Protein AF-A0A0D6LR22-F1 (afdb_monomer)

pLDDT: mean 84.68, std 14.33, range [35.38, 97.81]

Nearest PDB structures (foldseek):
  6qao-assembly2_H  TM=9.220E-01  e=1.759E-07  Homo sapiens
  9izx-assembly1_A  TM=9.345E-01  e=1.771E-06  Homo sapiens
  3r64-assembly1_B  TM=9.105E-01  e=1.666E-06  Corynebacterium glutamicum ATCC 13032
  3r64-assembly1_C  TM=9.103E-01  e=3.251E-06  Corynebacterium glutamicum ATCC 13032
  6u2x-assembly2_H  TM=8.908E-01  e=6.343E-06  Homo sapiens

InterPro domains:
  IPR015590 Aldehyde dehydrogenase domain [PF00171] (216-344)
  IPR016161 Aldehyde/histidinol dehydrogenase [SSF53720] (201-344)
  IPR016162 Aldehyde dehydrogenase, N-terminal [G3DSA:3.40.605.10] (203-345)
  IPR024453 Permuted papain-like amidase enzyme, YaeF/YiiX, C92 family [PF05708] (10-140)
  IPR038765 Papain-like cysteine peptidase superfamily [SSF54001] (9-185)

Foldseek 3Di:
DPPPDCVVPDQLWKKWFFAPDDDDPVQLQQCQQDVGRTFFMWTQAPPRWTWFADQAAIAIGHPVVVCVVVVGQKMFTKDFQFDPVLSNQLRVQSVVRHPAHAQPQQDPVQAHLVRGRHYHGFSSSCVSNPPGFDFDKDFDAQAHPVRHRDPVQCVVQVVSVHDRRGRHTGGGPVRRCPGPRIGTPDMDRPLDDDDDLVVVEAFPDDALHDTDGDDDADKDFQAQPVPRDTSYIDGDDDPVSVVVRQVRQQVCFVVVQPDDLLVVLVVLLVVLVVLVVCLSVQLVVCCRRVVDDSVVSSVVSVVSSVVSNVSSPCSVVQDWDWDDDPPVDTDIDHDGDPGDDDDDD

Secondary structure (DSSP, 8-state):
------TTPPTT-EEEEE-SS--SHHHHHHHTTSSSSEEEEEEEEGGGEEEEEETTEEEEE-HHHHHHHH--SEEEEEEE-S-HHHHHHHHHHHHHTTTPPB-TT--TTSB-TTS-B-B-HHHHHHHHTTTT--PPPEE---B-TTSPBPHHHHHHHHTTT----TT-EE--HHHHTT-TTEEEEEEEE---SS--GGGGSS--EEETTEEE---SSPEEEEE-TTT--EEEEEEPPPHHHHHHHHHHHHHHHHHHHHS-HHHHHHHHHHHHHHHHHTHHHHHHHHHHHH---HHHHHHHHHHHHHHHHHHHHHGGG----EEE-STT-EEE-------------

Mean predicted aligned error: 15.18 Å

Sequence (345 aa):
MDDIDLSRAEVGDLVFLAKNNTPCAFERAISDVASSPYYHVAIVVRNKRLVHALPRGVLHQTVGEMVADCEPDRIEIVHVEASEAAKIKAAQYAETKIGMPYNDIFAADCINSDGVESYYCSQLVTEAYEGEIEFPEHKLNFKDEHGEILEYWQKYYEERGRHVPQDEPGSHPASIRRASALEMRLTRHLQKYMLDCKGVTEALHFVGGAQVHLNSGKKFNVVEPRSGKTLTECHAATAEEVKNAVETAHKALPTWASMGWLKRGEVLRKTAELLGKHCEEIARWECIDNGKPISEARMDVLSCIDTFNYYAGAGQSLAGLHLPLNQDLFAYTKREPLGVVGCIG

Solvent-accessible surface area (backbone atoms only — not comparable to full-atom values): 19585 Å² total; per-residue (Å²): 130,84,76,83,71,52,84,87,60,50,60,35,17,35,39,37,31,23,46,93,70,85,87,46,79,73,55,41,50,61,37,65,60,42,102,43,50,41,78,39,33,32,36,24,26,78,93,68,26,32,36,35,32,44,90,93,12,24,42,80,37,44,64,59,54,50,46,69,74,67,64,36,40,29,42,35,41,30,38,54,73,61,55,70,67,52,24,48,48,20,30,51,48,42,62,72,44,53,72,30,43,30,22,81,65,63,43,78,85,35,27,22,88,86,71,43,67,18,33,37,27,34,46,47,52,53,63,30,33,60,94,74,57,83,59,54,89,32,58,34,53,50,38,49,100,86,69,47,68,38,68,68,52,54,54,60,24,51,80,67,77,43,76,71,67,60,70,35,70,45,64,41,37,53,40,51,68,67,22,86,52,50,45,86,72,45,78,46,77,40,94,53,86,86,76,67,62,79,77,71,56,72,49,86,44,75,53,94,91,39,71,38,73,68,85,84,33,63,74,46,76,43,49,23,66,81,79,67,45,72,66,41,70,45,51,45,81,41,74,66,57,50,48,53,46,51,55,47,45,57,70,48,41,64,64,60,68,71,48,53,55,67,63,55,16,52,53,32,38,51,50,23,53,50,47,61,78,41,33,70,62,53,14,50,50,45,20,47,58,68,50,48,56,62,74,55,28,42,51,52,51,51,51,51,30,52,51,28,47,50,56,27,62,47,51,75,74,58,63,52,49,82,48,91,57,63,99,91,49,89,47,68,52,74,76,72,84,93,68,85,78,90,84,87,131

Structure (mmCIF, N/CA/C/O backbone):
data_AF-A0A0D6LR22-F1
#
_entry.id   AF-A0A0D6LR22-F1
#
loop_
_atom_site.group_PDB
_atom_site.id
_atom_site.type_symbol
_atom_site.label_atom_id
_atom_site.label_alt_id
_atom_site.label_comp_id
_atom_site.label_asym_id
_atom_site.label_entity_id
_atom_site.label_seq_id
_atom_site.pdbx_PDB_ins_code
_atom_site.Cartn_x
_atom_site.Cartn_y
_atom_site.Cartn_z
_atom_site.occupancy
_atom_site.B_iso_or_equiv
_atom_site.auth_seq_id
_atom_site.auth_comp_id
_atom_site.auth_asym_id
_atom_site.auth_atom_id
_atom_site.pdbx_PDB_model_num
ATOM 1 N N . MET A 1 1 ? -11.395 -11.736 2.479 1.00 40.94 1 MET A N 1
ATOM 2 C CA . MET A 1 1 ? -10.975 -10.522 3.228 1.00 40.94 1 MET A CA 1
ATOM 3 C C . MET A 1 1 ? -10.839 -10.890 4.709 1.00 40.94 1 MET A C 1
ATOM 5 O O . MET A 1 1 ? -11.038 -10.055 5.580 1.00 40.94 1 MET A O 1
ATOM 9 N N . ASP A 1 2 ? -10.456 -12.146 4.977 1.00 35.38 2 ASP A N 1
ATOM 10 C CA . ASP A 1 2 ? -10.835 -12.902 6.185 1.00 35.38 2 ASP A CA 1
ATOM 11 C C . ASP A 1 2 ? -9.665 -13.140 7.133 1.00 35.38 2 ASP A C 1
ATOM 13 O O . ASP A 1 2 ? -9.659 -14.077 7.921 1.00 35.38 2 ASP A O 1
ATOM 17 N N . ASP A 1 3 ? -8.633 -12.315 7.023 1.00 43.97 3 ASP A N 1
ATOM 18 C CA . ASP A 1 3 ? -7.341 -12.674 7.580 1.00 43.97 3 ASP A CA 1
ATOM 19 C C . ASP A 1 3 ? -7.059 -12.033 8.939 1.00 43.97 3 ASP A C 1
ATOM 21 O O . ASP A 1 3 ? -6.107 -12.439 9.582 1.00 43.97 3 ASP A O 1
ATOM 25 N N . ILE A 1 4 ? -7.845 -11.078 9.449 1.00 56.59 4 ILE A N 1
ATOM 26 C CA . ILE A 1 4 ? -7.607 -10.562 10.810 1.00 56.59 4 ILE A CA 1
ATOM 27 C C . ILE A 1 4 ? -8.386 -11.419 11.803 1.00 56.59 4 ILE A C 1
ATOM 29 O O . ILE A 1 4 ? -9.524 -11.127 12.163 1.00 56.59 4 ILE A O 1
ATOM 33 N N . ASP A 1 5 ? -7.756 -12.517 12.198 1.00 63.16 5 ASP A N 1
ATOM 34 C CA . ASP A 1 5 ? -8.321 -13.489 13.119 1.00 63.16 5 ASP A CA 1
ATOM 35 C C . ASP A 1 5 ? -8.316 -12.960 14.568 1.00 63.16 5 ASP A C 1
ATOM 37 O O . ASP A 1 5 ? -7.271 -12.860 15.213 1.00 63.16 5 ASP A O 1
ATOM 41 N N . LEU A 1 6 ? -9.503 -12.639 15.094 1.00 68.81 6 LEU A N 1
ATOM 42 C CA . LEU A 1 6 ? -9.722 -12.341 16.514 1.00 68.81 6 LEU A CA 1
ATOM 43 C C . LEU A 1 6 ? -9.807 -13.611 17.380 1.00 68.81 6 LEU A C 1
ATOM 45 O O . LEU A 1 6 ? -10.210 -13.522 18.543 1.00 68.81 6 LEU A O 1
ATOM 49 N N . SER A 1 7 ? -9.468 -14.804 16.876 1.00 68.50 7 SER A N 1
ATOM 50 C CA . SER A 1 7 ? -9.545 -16.067 17.633 1.00 68.50 7 SER A CA 1
ATOM 51 C C . SER A 1 7 ? -8.901 -15.962 19.014 1.00 68.50 7 SER A C 1
ATOM 53 O O . SER A 1 7 ? -9.487 -16.429 19.991 1.00 68.50 7 SER A O 1
ATOM 55 N N . ARG A 1 8 ? -7.770 -15.252 19.108 1.00 71.62 8 ARG A N 1
ATOM 56 C CA . ARG A 1 8 ? -6.997 -15.037 20.341 1.00 71.62 8 ARG A CA 1
ATOM 57 C C . ARG A 1 8 ? -7.377 -13.790 21.154 1.00 71.62 8 ARG A C 1
ATOM 59 O O . ARG A 1 8 ? -6.833 -13.617 22.239 1.00 71.62 8 ARG A O 1
ATOM 66 N N . ALA A 1 9 ? -8.268 -12.936 20.646 1.00 84.69 9 ALA A N 1
ATOM 67 C CA . ALA A 1 9 ? -8.740 -11.746 21.358 1.00 84.69 9 ALA A CA 1
ATOM 68 C C . ALA A 1 9 ? -9.848 -12.103 22.358 1.00 84.69 9 ALA A C 1
ATOM 70 O O . ALA A 1 9 ? -10.755 -12.877 22.039 1.00 84.69 9 ALA A O 1
ATOM 71 N N . GLU A 1 10 ? -9.812 -11.538 23.550 1.00 90.56 10 GLU A N 1
ATOM 72 C CA . GLU A 1 10 ? -10.844 -11.712 24.570 1.00 90.56 10 GLU A CA 1
ATOM 73 C C . GLU A 1 10 ? -11.864 -10.571 24.525 1.00 90.56 10 GLU A C 1
ATOM 75 O O . GLU A 1 10 ? -11.614 -9.506 23.965 1.00 90.56 10 GLU A O 1
ATOM 80 N N . VAL A 1 11 ? -13.046 -10.798 25.102 1.00 94.56 11 VAL A N 1
ATOM 81 C CA . VAL A 1 11 ? -13.999 -9.704 25.328 1.00 94.56 11 VAL A CA 1
ATOM 82 C C . VAL A 1 11 ? -13.329 -8.681 26.245 1.00 94.56 11 VAL A C 1
ATOM 84 O O . VAL A 1 11 ? -12.726 -9.068 27.242 1.00 94.56 11 VAL A O 1
ATOM 87 N N . GLY A 1 12 ? -13.428 -7.402 25.894 1.00 94.31 12 GLY A N 1
ATOM 88 C CA . GLY A 1 12 ? -12.756 -6.292 26.564 1.00 94.31 12 GLY A CA 1
ATOM 89 C C . GLY A 1 12 ? -11.360 -5.964 26.023 1.00 94.31 12 GLY A C 1
ATOM 90 O O . GLY A 1 12 ? -10.854 -4.886 26.305 1.00 94.31 12 GLY A O 1
ATOM 91 N N . ASP A 1 13 ? -10.736 -6.818 25.204 1.00 94.75 13 ASP A N 1
ATOM 92 C CA . ASP A 1 13 ? -9.474 -6.433 24.559 1.00 94.75 13 ASP A CA 1
ATOM 93 C C . ASP A 1 13 ? -9.671 -5.192 23.670 1.00 94.75 13 ASP A C 1
ATOM 95 O O . ASP A 1 13 ? -10.762 -4.935 23.154 1.00 94.75 13 ASP A O 1
ATOM 99 N N . LEU A 1 14 ? -8.606 -4.419 23.470 1.00 95.38 14 LEU A N 1
ATOM 100 C CA . LEU A 1 14 ? -8.639 -3.208 22.654 1.00 95.38 14 LEU A CA 1
ATOM 101 C C . LEU A 1 14 ? -7.989 -3.451 21.294 1.00 95.38 14 LEU A C 1
ATOM 103 O O . LEU A 1 14 ? -6.960 -4.117 21.182 1.00 95.38 14 LEU A O 1
ATOM 107 N N . VAL A 1 15 ? -8.565 -2.863 20.250 1.00 93.44 15 VAL A N 1
ATOM 108 C CA . VAL A 1 15 ? -8.003 -2.869 18.897 1.00 93.44 15 VAL A CA 1
ATOM 109 C C . VAL A 1 15 ? -7.593 -1.455 18.525 1.00 93.44 15 VAL A C 1
ATOM 111 O O . VAL A 1 15 ? -8.438 -0.569 18.422 1.00 93.44 15 VAL A O 1
ATOM 114 N N . PHE A 1 16 ? -6.299 -1.249 18.301 1.00 92.25 16 PHE A N 1
ATOM 115 C CA . PHE A 1 16 ? -5.730 0.026 17.884 1.00 92.25 16 PHE A CA 1
ATOM 116 C C . PHE A 1 16 ? -5.452 0.034 16.389 1.00 92.25 16 PHE A C 1
ATOM 118 O O . PHE A 1 16 ? -4.926 -0.930 15.825 1.00 92.25 16 PHE A O 1
ATOM 125 N N . LEU A 1 17 ? -5.764 1.166 15.770 1.00 90.00 17 LEU A N 1
ATOM 126 C CA . LEU A 1 17 ? -5.487 1.455 14.374 1.00 90.00 17 LEU A CA 1
ATOM 127 C C . LEU A 1 17 ? -4.354 2.465 14.271 1.00 90.00 17 LEU A C 1
ATOM 129 O O . LEU A 1 17 ? -4.363 3.483 14.968 1.00 90.00 17 LEU A O 1
ATOM 133 N N . ALA A 1 18 ? -3.400 2.182 13.389 1.00 85.19 18 ALA A N 1
ATOM 134 C CA . ALA A 1 18 ? -2.245 3.032 13.157 1.00 85.19 18 ALA A CA 1
ATOM 135 C C . ALA A 1 18 ? -1.993 3.312 11.667 1.00 85.19 18 ALA A C 1
ATOM 137 O O . ALA A 1 18 ? -2.243 2.443 10.827 1.00 85.19 18 ALA A O 1
ATOM 138 N N . LYS A 1 19 ? -1.464 4.505 11.356 1.00 76.38 19 LYS A N 1
ATOM 139 C CA . LYS A 1 19 ? -0.952 4.899 10.028 1.00 76.38 19 LYS A CA 1
ATOM 140 C C . LYS A 1 19 ? 0.562 5.151 10.078 1.00 76.38 19 LYS A C 1
ATOM 142 O O . LYS A 1 19 ? 1.086 5.615 11.086 1.00 76.38 19 LYS A O 1
ATOM 147 N N . ASN A 1 20 ? 1.268 4.812 9.001 1.00 61.72 20 ASN A N 1
ATOM 148 C CA . ASN A 1 20 ? 2.720 4.953 8.854 1.00 61.72 20 ASN A CA 1
ATOM 149 C C . ASN A 1 20 ? 3.132 6.364 8.397 1.00 61.72 20 ASN A C 1
ATOM 151 O O . ASN A 1 20 ? 4.253 6.770 8.676 1.00 61.72 20 ASN A O 1
ATOM 155 N N . ASN A 1 21 ? 2.245 7.094 7.712 1.00 53.66 21 ASN A N 1
ATOM 156 C CA . ASN A 1 21 ? 2.374 8.507 7.336 1.00 53.66 21 ASN A CA 1
ATOM 157 C C . ASN A 1 21 ? 0.967 9.117 7.316 1.00 53.66 21 ASN A C 1
ATOM 159 O O . ASN A 1 21 ? 0.075 8.488 6.761 1.00 53.66 21 ASN A O 1
ATOM 163 N N . THR A 1 22 ? 0.746 10.305 7.883 1.00 48.19 22 THR A N 1
ATOM 164 C CA . THR A 1 22 ? -0.601 10.897 8.013 1.00 48.19 22 THR A CA 1
ATOM 165 C C . THR A 1 22 ? -1.034 11.685 6.761 1.00 48.19 22 THR A C 1
ATOM 167 O O . THR A 1 22 ? -0.406 12.707 6.452 1.00 48.19 22 THR A O 1
ATOM 170 N N . PRO A 1 23 ? -2.144 11.341 6.064 1.00 40.53 23 PRO A N 1
ATOM 171 C CA . PRO A 1 23 ? -2.702 12.233 5.055 1.00 40.53 23 PRO A CA 1
ATOM 172 C C . PRO A 1 23 ? -4.235 12.363 5.147 1.00 40.53 23 PRO A C 1
ATOM 174 O O . PRO A 1 23 ? -4.960 11.634 4.484 1.00 40.53 23 PRO A O 1
ATOM 177 N N . CYS A 1 24 ? -4.715 13.365 5.889 1.00 37.38 24 CYS A N 1
ATOM 178 C CA . CYS A 1 24 ? -5.859 14.238 5.567 1.00 37.38 24 CYS A CA 1
ATOM 179 C C . CYS A 1 24 ? -5.874 15.393 6.596 1.00 37.38 24 CYS A C 1
ATOM 181 O O . CYS A 1 24 ? -5.295 15.246 7.670 1.00 37.38 24 CYS A O 1
ATOM 183 N N . ALA A 1 25 ? -6.474 16.552 6.297 1.00 40.47 25 ALA A N 1
ATOM 184 C CA . ALA A 1 25 ? -6.433 17.714 7.204 1.00 40.47 25 ALA A CA 1
ATOM 185 C C . ALA A 1 25 ? -7.073 17.439 8.584 1.00 40.47 25 ALA A C 1
ATOM 187 O O . ALA A 1 25 ? -6.571 17.936 9.584 1.00 40.47 25 ALA A O 1
ATOM 188 N N . PHE A 1 26 ? -8.114 16.600 8.640 1.00 44.84 26 PHE A N 1
ATOM 189 C CA . PHE A 1 26 ? -8.777 16.170 9.880 1.00 44.84 26 PHE A CA 1
ATOM 190 C C . PHE A 1 26 ? -7.930 15.162 10.679 1.00 44.84 26 PHE A C 1
ATOM 192 O O . PHE A 1 26 ? -7.838 15.250 11.896 1.00 44.84 26 PHE A O 1
ATOM 199 N N . GLU A 1 27 ? -7.247 14.239 9.996 1.00 45.81 27 GLU A N 1
ATOM 200 C CA . GLU A 1 27 ? -6.381 13.232 10.625 1.00 45.81 27 GLU A CA 1
ATOM 201 C C . GLU A 1 27 ? -5.031 13.811 11.083 1.00 45.81 27 GLU A C 1
ATOM 203 O O . GLU A 1 27 ? -4.531 13.415 12.132 1.00 45.81 27 GLU A O 1
ATOM 208 N N . ARG A 1 28 ? -4.465 14.789 10.353 1.00 45.28 28 ARG A N 1
ATOM 209 C CA . ARG A 1 28 ? -3.263 15.547 10.774 1.00 45.28 28 ARG A CA 1
ATOM 210 C C . ARG A 1 28 ? -3.508 16.326 12.060 1.00 45.28 28 ARG A C 1
ATOM 212 O O . ARG A 1 28 ? -2.675 16.335 12.956 1.00 45.28 28 ARG A O 1
ATOM 219 N N . ALA A 1 29 ? -4.693 16.914 12.157 1.00 47.12 29 ALA A N 1
ATOM 220 C CA . ALA A 1 29 ? -5.159 17.650 13.320 1.00 47.12 29 ALA A CA 1
ATOM 221 C C . ALA A 1 29 ? -5.263 16.794 14.598 1.00 47.12 29 ALA A C 1
ATOM 223 O O . ALA A 1 29 ? -5.165 17.338 15.693 1.00 47.12 29 ALA A O 1
ATOM 224 N N . ILE A 1 30 ? -5.470 15.480 14.457 1.00 47.00 30 ILE A N 1
ATOM 225 C CA . ILE A 1 30 ? -5.513 14.518 15.568 1.00 47.00 30 ILE A CA 1
ATOM 226 C C . ILE A 1 30 ? -4.108 13.937 15.827 1.00 47.00 30 ILE A C 1
ATOM 228 O O . ILE A 1 30 ? -3.746 13.693 16.976 1.00 47.00 30 ILE A O 1
ATOM 232 N N . SER A 1 31 ? -3.284 13.752 14.785 1.00 41.44 31 SER A N 1
ATOM 233 C CA . SER A 1 31 ? -1.963 13.118 14.913 1.00 41.44 31 SER A CA 1
ATOM 234 C C . SER A 1 31 ? -0.854 14.023 15.453 1.00 41.44 31 SER A C 1
ATOM 236 O O . SER A 1 31 ? 0.064 13.509 16.078 1.00 41.44 31 SER A O 1
ATOM 238 N N . ASP A 1 32 ? -0.902 15.344 15.264 1.00 47.62 32 ASP A N 1
ATOM 239 C CA . ASP A 1 32 ? 0.195 16.229 15.723 1.00 47.62 32 ASP A CA 1
ATOM 240 C C . ASP A 1 32 ? 0.158 16.529 17.236 1.00 47.62 32 ASP A C 1
ATOM 242 O O . ASP A 1 32 ? 1.046 17.164 17.803 1.00 47.62 32 ASP A O 1
ATOM 246 N N . VAL A 1 33 ? -0.828 15.963 17.931 1.00 44.16 33 VAL A N 1
ATOM 247 C CA . VAL A 1 33 ? -1.000 16.022 19.389 1.00 44.16 33 VAL A CA 1
ATOM 248 C C . VAL A 1 33 ? -0.174 14.970 20.123 1.00 44.16 33 VAL A C 1
ATOM 250 O O . VAL A 1 33 ? 0.214 15.146 21.279 1.00 44.16 33 VAL A O 1
ATOM 253 N N . ALA A 1 34 ? 0.119 13.862 19.456 1.00 48.28 34 ALA A N 1
ATOM 254 C CA . ALA A 1 34 ? 0.967 12.810 19.971 1.00 48.28 34 ALA A CA 1
ATOM 255 C C . ALA A 1 34 ? 1.715 12.246 18.777 1.00 48.28 34 ALA A C 1
ATOM 257 O O . ALA A 1 34 ? 1.069 11.688 17.907 1.00 48.28 34 ALA A O 1
ATOM 258 N N . SER A 1 35 ? 3.046 12.356 18.769 1.00 58.09 35 SER A N 1
ATOM 259 C CA . SER A 1 35 ? 4.026 11.793 17.819 1.00 58.09 35 SER A CA 1
ATOM 260 C C . SER A 1 35 ? 3.945 10.260 17.657 1.00 58.09 35 SER A C 1
ATOM 262 O O . SER A 1 35 ? 4.926 9.522 17.722 1.00 58.09 35 SER A O 1
ATOM 264 N N . SER A 1 36 ? 2.733 9.756 17.503 1.00 69.94 36 SER A N 1
ATOM 265 C CA . SER A 1 36 ? 2.282 8.407 17.727 1.00 69.94 36 SER A CA 1
ATOM 266 C C . SER A 1 36 ? 1.414 8.010 16.543 1.00 69.94 36 SER A C 1
ATOM 268 O O . SER A 1 36 ? 0.524 8.757 16.148 1.00 69.94 36 SER A O 1
ATOM 270 N N . PRO A 1 37 ? 1.632 6.818 15.977 1.00 78.31 37 PRO A N 1
ATOM 271 C CA . PRO A 1 37 ? 0.938 6.412 14.766 1.00 78.31 37 PRO A CA 1
ATOM 272 C C . PRO A 1 37 ? -0.540 6.062 15.010 1.00 78.31 37 PRO A C 1
ATOM 274 O O . PRO A 1 37 ? -1.251 5.815 14.041 1.00 78.31 37 PRO A O 1
ATOM 277 N N . TYR A 1 38 ? -1.002 5.994 16.269 1.00 86.69 38 TYR A N 1
ATOM 278 C CA . TYR A 1 38 ? -2.355 5.556 16.626 1.00 86.69 38 TYR A CA 1
ATOM 279 C C . TYR A 1 38 ? -3.371 6.692 16.550 1.00 86.69 38 TYR A C 1
ATOM 281 O O . TYR A 1 38 ? -3.282 7.651 17.315 1.00 86.69 38 TYR A O 1
ATOM 289 N N . TYR A 1 39 ? -4.385 6.521 15.705 1.00 84.88 39 TYR A N 1
ATOM 290 C CA . TYR A 1 39 ? -5.432 7.524 15.479 1.00 84.88 39 TYR A CA 1
ATOM 291 C C . TYR A 1 39 ? -6.832 7.037 15.866 1.00 84.88 39 TYR A C 1
ATOM 293 O O . TYR A 1 39 ? -7.757 7.837 15.959 1.00 84.88 39 TYR A O 1
ATOM 301 N N . HIS A 1 40 ? -7.015 5.732 16.101 1.00 92.56 40 HIS A N 1
ATOM 302 C CA . HIS A 1 40 ? -8.328 5.175 16.424 1.00 92.56 40 HIS A CA 1
ATOM 303 C C . HIS A 1 40 ? -8.227 3.924 17.305 1.00 92.56 40 HIS A C 1
ATOM 305 O O . HIS A 1 40 ? -7.241 3.184 17.241 1.00 92.56 40 HIS A O 1
ATOM 311 N N . VAL A 1 41 ? -9.248 3.695 18.134 1.00 95.38 41 VAL A N 1
ATOM 312 C CA . VAL A 1 41 ? -9.345 2.555 19.059 1.00 95.38 41 VAL A CA 1
ATOM 313 C C . VAL A 1 41 ? -10.770 1.989 19.095 1.00 95.38 41 VAL A C 1
ATOM 315 O O . VAL A 1 41 ? -11.744 2.722 18.916 1.00 95.38 41 VAL A O 1
ATOM 318 N N . ALA A 1 42 ? -10.889 0.680 19.308 1.00 96.75 42 ALA A N 1
ATOM 319 C CA . ALA A 1 42 ? -12.146 -0.052 19.446 1.00 96.75 42 ALA A CA 1
ATOM 320 C C . ALA A 1 42 ? -12.076 -1.076 20.588 1.00 96.75 42 ALA A C 1
ATOM 322 O O . ALA A 1 42 ? -10.989 -1.552 20.915 1.00 96.75 42 ALA A O 1
ATOM 323 N N . ILE A 1 43 ? -13.228 -1.457 21.146 1.00 96.94 43 ILE A N 1
ATOM 324 C CA . ILE A 1 43 ? -13.348 -2.505 22.174 1.00 96.94 43 ILE A CA 1
ATOM 325 C C . ILE A 1 43 ? -13.859 -3.792 21.531 1.00 96.94 43 ILE A C 1
ATOM 327 O O . ILE A 1 43 ? -14.839 -3.770 20.783 1.00 96.94 43 ILE A O 1
ATOM 331 N N . VAL A 1 44 ? -13.226 -4.922 21.841 1.00 95.44 44 VAL A N 1
ATOM 332 C CA . VAL A 1 44 ? -13.692 -6.256 21.454 1.00 95.44 44 VAL A CA 1
ATOM 333 C C . VAL A 1 44 ? -14.886 -6.650 22.317 1.00 95.44 44 VAL A C 1
ATOM 335 O O . VAL A 1 44 ? -14.800 -6.726 23.541 1.00 95.44 44 VAL A O 1
ATOM 338 N N . VAL A 1 45 ? -16.006 -6.955 21.674 1.00 95.62 45 VAL A N 1
ATOM 339 C CA . VAL A 1 45 ? -17.232 -7.436 22.318 1.00 95.62 45 VAL A CA 1
ATOM 340 C C . VAL A 1 45 ? -17.514 -8.893 21.939 1.00 95.62 45 VAL A C 1
ATOM 342 O O . VAL A 1 45 ? -16.703 -9.575 21.297 1.00 95.62 45 VAL A O 1
ATOM 345 N N . ARG A 1 46 ? -18.660 -9.426 22.377 1.00 88.88 46 ARG A N 1
ATOM 346 C CA . ARG A 1 46 ? -19.029 -10.826 22.125 1.00 88.88 46 ARG A CA 1
ATOM 347 C C . ARG A 1 46 ? -19.095 -11.132 20.626 1.00 88.88 46 ARG A C 1
ATOM 349 O O . ARG A 1 46 ? -19.251 -10.255 19.783 1.00 88.88 46 ARG A O 1
ATOM 356 N N . ASN A 1 47 ? -18.965 -12.415 20.288 1.00 85.12 47 ASN A N 1
ATOM 357 C CA . ASN A 1 47 ? -18.946 -12.903 18.903 1.00 85.12 47 ASN A CA 1
ATOM 358 C C . ASN A 1 47 ? -17.834 -12.292 18.036 1.00 85.12 47 ASN A C 1
ATOM 360 O O . ASN A 1 47 ? -17.970 -12.249 16.815 1.00 85.12 47 ASN A O 1
ATOM 364 N N . LYS A 1 48 ? -16.733 -11.841 18.660 1.00 81.00 48 LYS A N 1
ATOM 365 C CA . LYS A 1 48 ? -15.565 -11.277 17.965 1.00 81.00 48 LYS A CA 1
ATOM 366 C C . LYS A 1 48 ? -15.941 -10.075 17.091 1.00 81.00 48 LYS A C 1
ATOM 368 O O . LYS A 1 48 ? -15.444 -9.909 15.979 1.00 81.00 48 LYS A O 1
ATOM 373 N N . ARG A 1 49 ? -16.861 -9.256 17.589 1.00 91.94 49 ARG A N 1
ATOM 374 C CA . ARG A 1 49 ? -17.202 -7.968 16.992 1.00 91.94 49 ARG A CA 1
ATOM 375 C C . ARG A 1 49 ? -16.545 -6.851 17.785 1.00 91.94 49 ARG A C 1
ATOM 377 O O . ARG A 1 49 ? -15.998 -7.078 18.860 1.00 91.94 49 ARG A O 1
ATOM 384 N N . LEU A 1 50 ? -16.565 -5.662 17.214 1.00 95.12 50 LEU A N 1
ATOM 385 C CA . LEU A 1 50 ? -15.958 -4.464 17.755 1.00 95.12 50 LEU A CA 1
ATOM 386 C C . LEU A 1 50 ? -17.028 -3.405 17.965 1.00 95.12 50 LEU A C 1
ATOM 388 O O . LEU A 1 50 ? -17.911 -3.244 17.118 1.00 95.12 50 LEU A O 1
ATOM 392 N N . VAL A 1 51 ? -16.909 -2.666 19.062 1.00 97.81 51 VAL A N 1
ATOM 393 C CA . VAL A 1 51 ? -17.660 -1.433 19.284 1.00 97.81 51 VAL A CA 1
ATOM 394 C C . VAL A 1 51 ? -16.692 -0.255 19.328 1.00 97.81 51 VAL A C 1
ATOM 396 O O . VAL A 1 51 ? -15.661 -0.305 19.999 1.00 97.81 51 VAL A O 1
ATOM 399 N N . HIS A 1 52 ? -17.000 0.788 18.561 1.00 97.31 52 HIS A N 1
ATOM 400 C CA . HIS A 1 52 ? -16.191 2.002 18.427 1.00 97.31 52 HIS A CA 1
ATOM 401 C C . HIS A 1 52 ? -17.035 3.160 17.899 1.00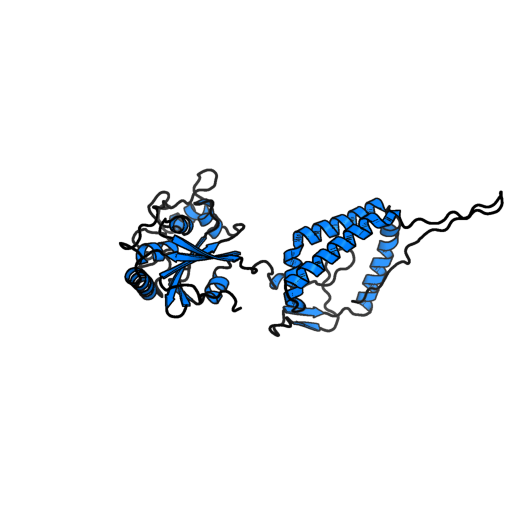 97.31 52 HIS A C 1
ATOM 403 O O . HIS A 1 52 ? -18.093 2.942 17.312 1.00 97.31 52 HIS A O 1
ATOM 409 N N . ALA A 1 53 ? -16.550 4.387 18.072 1.00 94.06 53 ALA A N 1
ATOM 410 C CA . ALA A 1 53 ? -17.214 5.586 17.574 1.00 94.06 53 ALA A CA 1
ATOM 411 C C . ALA A 1 53 ? -16.516 6.141 16.326 1.00 94.06 53 ALA A C 1
ATOM 413 O O . ALA A 1 53 ? -15.306 6.348 16.334 1.00 94.06 53 ALA A O 1
ATOM 414 N N . LEU A 1 54 ? -17.283 6.405 15.272 1.00 89.00 54 LEU A N 1
ATOM 415 C CA . LEU A 1 54 ? -16.865 7.122 14.062 1.00 89.00 54 LEU A CA 1
ATOM 416 C C . LEU A 1 54 ? -17.720 8.384 13.901 1.00 89.00 54 LEU A C 1
ATOM 418 O O . LEU A 1 54 ? -18.762 8.459 14.541 1.00 89.00 54 LEU A O 1
ATOM 422 N N . PRO A 1 55 ? -17.391 9.331 13.001 1.00 84.81 55 PRO A N 1
ATOM 423 C CA . PRO A 1 55 ? -18.206 10.535 12.780 1.00 84.81 55 PRO A CA 1
ATOM 424 C C . PRO A 1 55 ? -19.700 10.284 12.499 1.00 84.81 55 PRO A C 1
ATOM 426 O O . PRO A 1 55 ? -20.527 11.168 12.690 1.00 84.81 55 PRO A O 1
ATOM 429 N N . ARG A 1 56 ? -20.065 9.069 12.071 1.00 86.75 56 ARG A N 1
ATOM 430 C CA . ARG A 1 56 ? -21.454 8.625 11.863 1.00 86.75 56 ARG A CA 1
ATOM 431 C C . ARG A 1 56 ? -22.122 7.980 13.095 1.00 86.75 56 ARG A C 1
ATOM 433 O O . ARG A 1 56 ? -23.226 7.465 12.964 1.00 86.75 56 ARG A O 1
ATOM 440 N N . GLY A 1 57 ? -21.461 7.979 14.252 1.00 92.62 57 GLY A N 1
ATOM 441 C CA . GLY A 1 57 ? -21.944 7.445 15.529 1.00 92.62 57 GLY A CA 1
ATOM 442 C C . GLY A 1 57 ? -21.161 6.239 16.058 1.00 92.62 57 GLY A C 1
ATOM 443 O O . GLY A 1 57 ? -20.138 5.830 15.501 1.00 92.62 57 GLY A O 1
ATOM 444 N N . VAL A 1 58 ? -21.657 5.664 17.154 1.00 96.62 58 VAL A N 1
ATOM 445 C CA . VAL A 1 58 ? -21.137 4.437 17.773 1.00 96.62 58 VAL A CA 1
ATOM 446 C C . VAL A 1 58 ? -21.669 3.215 17.031 1.00 96.62 58 VAL A C 1
ATOM 448 O O . VAL A 1 58 ? -22.878 3.016 16.903 1.00 96.62 58 VAL A O 1
ATOM 451 N N . LEU A 1 59 ? -20.758 2.379 16.547 1.00 95.50 59 LEU A N 1
ATOM 452 C CA . LEU A 1 59 ? -21.049 1.280 15.636 1.00 95.50 59 LEU A CA 1
ATOM 453 C C . LEU A 1 59 ? -20.664 -0.062 16.235 1.00 95.50 59 LEU A C 1
ATOM 455 O O . LEU A 1 59 ? -19.781 -0.156 17.082 1.00 95.50 59 LEU A O 1
ATOM 459 N N . HIS A 1 60 ? -21.297 -1.107 15.710 1.00 96.06 60 HIS A N 1
ATOM 460 C CA . HIS A 1 60 ? -21.000 -2.492 16.032 1.00 96.06 60 HIS A CA 1
ATOM 461 C C . HIS A 1 60 ? -20.604 -3.244 14.763 1.00 96.06 60 HIS A C 1
ATOM 463 O O . HIS A 1 60 ? -21.455 -3.596 13.944 1.00 96.06 60 HIS A O 1
ATOM 469 N N . GLN A 1 61 ? -19.310 -3.494 14.589 1.00 90.44 61 GLN A N 1
ATOM 470 C CA . GLN A 1 61 ? -18.729 -3.939 13.321 1.00 90.44 61 GLN A CA 1
ATOM 471 C C . GLN A 1 61 ? -17.836 -5.168 13.489 1.00 90.44 61 GLN A C 1
ATOM 473 O O . GLN A 1 61 ? -17.344 -5.476 14.570 1.00 90.44 61 GLN A O 1
ATOM 478 N N . THR A 1 62 ? -17.632 -5.909 12.409 1.00 88.31 62 THR A N 1
ATOM 479 C CA . THR A 1 62 ? -16.527 -6.867 12.304 1.00 88.31 62 THR A CA 1
ATOM 480 C C . THR A 1 62 ? -15.207 -6.117 12.120 1.00 88.31 62 THR A C 1
ATOM 482 O O . THR A 1 62 ? -15.192 -4.954 11.713 1.00 88.31 62 THR A O 1
ATOM 485 N N . VAL A 1 63 ? -14.071 -6.787 12.345 1.00 83.50 63 VAL A N 1
ATOM 486 C CA . VAL A 1 63 ? -12.763 -6.180 12.040 1.00 83.50 63 VAL A CA 1
ATOM 487 C C . VAL A 1 63 ? -12.653 -5.806 10.564 1.00 83.50 63 VAL A C 1
ATOM 489 O O . VAL A 1 63 ? -12.119 -4.753 10.244 1.00 83.50 63 VAL A O 1
ATOM 492 N N . GLY A 1 64 ? -13.175 -6.643 9.661 1.00 76.69 64 GLY A N 1
ATOM 493 C CA . GLY A 1 64 ? -13.137 -6.384 8.221 1.00 76.69 64 GLY A CA 1
ATOM 494 C C . GLY A 1 64 ? -13.908 -5.126 7.818 1.00 76.69 64 GLY A C 1
ATOM 495 O O . GLY A 1 64 ? -13.414 -4.359 6.996 1.00 76.69 64 GLY A O 1
ATOM 496 N N . GLU A 1 65 ? -15.075 -4.896 8.425 1.00 82.31 65 GLU A N 1
ATOM 497 C CA . GLU A 1 65 ? -15.866 -3.669 8.253 1.00 82.31 65 GLU A CA 1
ATOM 498 C C . GLU A 1 65 ? -15.108 -2.449 8.796 1.00 82.31 65 GLU A C 1
ATOM 500 O O . GLU A 1 65 ? -14.893 -1.495 8.057 1.00 82.31 65 GLU A O 1
ATOM 505 N N . MET A 1 66 ? -14.589 -2.515 10.029 1.00 85.81 66 MET A N 1
ATOM 506 C CA . MET A 1 66 ? -13.808 -1.417 10.615 1.00 85.81 66 MET A CA 1
ATOM 507 C C . MET A 1 66 ? -12.552 -1.086 9.788 1.00 85.81 66 MET A C 1
ATOM 509 O O . MET A 1 66 ? -12.218 0.078 9.595 1.00 85.81 66 MET A O 1
ATOM 513 N N . VAL A 1 67 ? -11.849 -2.097 9.268 1.00 81.38 67 VAL A N 1
ATOM 514 C CA . VAL A 1 67 ? -10.689 -1.907 8.378 1.00 81.38 67 VAL A CA 1
ATOM 515 C C . VAL A 1 67 ? -11.096 -1.221 7.081 1.00 81.38 67 VAL A C 1
ATOM 517 O O . VAL A 1 67 ? -10.329 -0.406 6.574 1.00 81.38 67 VAL A O 1
ATOM 520 N N . ALA A 1 68 ? -12.258 -1.573 6.527 1.00 74.56 68 ALA A N 1
ATOM 521 C CA . ALA A 1 68 ? -12.787 -0.961 5.313 1.00 74.56 68 ALA A CA 1
ATOM 522 C C . ALA A 1 68 ? -13.182 0.503 5.535 1.00 74.56 68 ALA A C 1
ATOM 524 O O . ALA A 1 68 ? -12.982 1.318 4.646 1.00 74.56 68 ALA A O 1
ATOM 525 N N . ASP A 1 69 ? -13.712 0.832 6.712 1.00 77.19 69 ASP A N 1
ATOM 526 C CA . ASP A 1 69 ? -14.149 2.188 7.039 1.00 77.19 69 ASP A CA 1
ATOM 527 C C . ASP A 1 69 ? -13.007 3.120 7.456 1.00 77.19 69 ASP A C 1
ATOM 529 O O . ASP A 1 69 ? -13.031 4.303 7.127 1.00 77.19 69 ASP A O 1
ATOM 533 N N . CYS A 1 70 ? -12.027 2.609 8.205 1.00 79.06 70 CYS A N 1
ATOM 534 C CA . CYS A 1 70 ? -10.981 3.436 8.814 1.00 79.06 70 CYS A CA 1
ATOM 535 C C . CYS A 1 70 ? -9.664 3.456 8.028 1.00 79.06 70 CYS A C 1
ATOM 537 O O . CYS A 1 70 ? -8.794 4.266 8.338 1.00 79.06 70 CYS A O 1
ATOM 539 N N . GLU A 1 71 ? -9.486 2.527 7.092 1.00 77.44 71 GLU A N 1
ATOM 540 C CA . GLU A 1 71 ? -8.294 2.358 6.253 1.00 77.44 71 GLU A CA 1
ATOM 541 C C . GLU A 1 71 ? -6.920 2.440 6.982 1.00 77.44 71 GLU A C 1
ATOM 543 O O . GLU A 1 71 ? -6.096 3.302 6.664 1.00 77.44 71 GLU A O 1
ATOM 548 N N . PRO A 1 72 ? -6.632 1.568 7.974 1.00 78.81 72 PRO A N 1
ATOM 549 C CA . PRO A 1 72 ? -5.365 1.597 8.712 1.00 78.81 72 PRO A CA 1
ATOM 550 C C . PRO A 1 72 ? -4.204 0.913 7.976 1.00 78.81 72 PRO A C 1
ATOM 552 O O . PRO A 1 72 ? -4.402 -0.088 7.290 1.00 78.81 72 PRO A O 1
ATOM 555 N N . ASP A 1 73 ? -2.969 1.359 8.233 1.00 73.19 73 ASP A N 1
ATOM 556 C CA . ASP A 1 73 ? -1.745 0.667 7.788 1.00 73.19 73 ASP A CA 1
ATOM 557 C C . ASP A 1 73 ? -1.356 -0.489 8.725 1.00 73.19 73 ASP A C 1
ATOM 559 O O . ASP A 1 73 ? -0.726 -1.478 8.330 1.00 73.19 73 ASP A O 1
ATOM 563 N N . ARG A 1 74 ? -1.709 -0.377 10.009 1.00 80.44 74 ARG A N 1
ATOM 564 C CA . ARG A 1 74 ? -1.392 -1.374 11.034 1.00 80.44 74 ARG A CA 1
ATOM 565 C C . ARG A 1 74 ? -2.544 -1.539 12.014 1.00 80.44 74 ARG A C 1
ATOM 567 O O . ARG A 1 74 ? -3.171 -0.560 12.413 1.00 80.44 74 ARG A O 1
ATOM 574 N N . ILE A 1 75 ? -2.772 -2.787 12.423 1.00 86.44 75 ILE A N 1
ATOM 575 C CA . ILE A 1 75 ? -3.681 -3.135 13.515 1.00 86.44 75 ILE A CA 1
ATOM 576 C C . ILE A 1 75 ? -2.905 -3.798 14.640 1.00 86.44 75 ILE A C 1
ATOM 578 O O . ILE A 1 75 ? -2.110 -4.717 14.416 1.00 86.44 75 ILE A O 1
ATOM 582 N N . GLU A 1 76 ? -3.183 -3.344 15.855 1.00 87.19 76 GLU A N 1
ATOM 583 C CA . GLU A 1 76 ? -2.692 -3.950 17.086 1.00 87.19 76 GLU A CA 1
ATOM 584 C C . GLU A 1 76 ? -3.870 -4.390 17.941 1.00 87.19 76 GLU A C 1
ATOM 586 O O . GLU A 1 76 ? -4.759 -3.597 18.238 1.00 87.19 76 GLU A O 1
ATOM 591 N N . ILE A 1 77 ? -3.864 -5.660 18.336 1.00 89.31 77 ILE A N 1
ATOM 592 C CA . ILE A 1 77 ? -4.792 -6.190 19.329 1.00 89.31 77 ILE A CA 1
ATOM 593 C C . ILE A 1 77 ? -4.028 -6.243 20.645 1.00 89.31 77 ILE A C 1
ATOM 595 O O . ILE A 1 77 ? -2.989 -6.904 20.769 1.00 89.31 77 ILE A O 1
ATOM 599 N N . VAL A 1 78 ? -4.545 -5.505 21.612 1.00 90.88 78 VAL A N 1
ATOM 600 C CA . VAL A 1 78 ? -3.912 -5.254 22.894 1.00 90.88 78 VAL A CA 1
ATOM 601 C C . VAL A 1 78 ? -4.805 -5.827 23.974 1.00 90.88 78 VAL A C 1
ATOM 603 O O . VAL A 1 78 ? -5.997 -5.529 24.044 1.00 90.88 78 VAL A O 1
ATOM 606 N N . HIS A 1 79 ? -4.209 -6.673 24.797 1.00 92.31 79 HIS A N 1
ATOM 607 C CA . HIS A 1 79 ? -4.886 -7.254 25.929 1.00 92.31 79 HIS A CA 1
ATOM 608 C C . HIS A 1 79 ? -5.003 -6.258 27.059 1.00 92.31 79 HIS A C 1
ATOM 610 O O . HIS A 1 79 ? -4.064 -5.512 27.338 1.00 92.31 79 HIS A O 1
ATOM 616 N N . VAL A 1 80 ? -6.154 -6.292 27.711 1.00 93.56 80 VAL A N 1
ATOM 617 C CA . VAL A 1 80 ? -6.427 -5.483 28.887 1.00 93.56 80 VAL A CA 1
ATOM 618 C C . VAL A 1 80 ? -6.266 -6.349 30.132 1.00 93.56 80 VAL A C 1
ATOM 620 O O . VAL A 1 80 ? -7.046 -7.276 30.358 1.00 93.56 80 VAL A O 1
ATOM 623 N N . GLU A 1 81 ? -5.267 -6.032 30.952 1.00 92.88 81 GLU A N 1
ATOM 624 C CA . GLU A 1 81 ? -4.993 -6.685 32.231 1.00 92.88 81 GLU A CA 1
ATOM 625 C C . GLU A 1 81 ? -5.991 -6.202 33.298 1.00 92.88 81 GLU A C 1
ATOM 627 O O . GLU A 1 81 ? -5.698 -5.373 34.156 1.00 92.88 81 GLU A O 1
ATOM 632 N N . ALA A 1 82 ? -7.217 -6.716 33.214 1.00 91.75 82 ALA A N 1
ATOM 633 C CA . ALA A 1 82 ? -8.293 -6.472 34.167 1.00 91.75 82 ALA A CA 1
ATOM 634 C C . ALA A 1 82 ? -9.082 -7.757 34.442 1.00 91.75 82 ALA A C 1
ATOM 636 O O . ALA A 1 82 ? -8.994 -8.744 33.704 1.00 91.75 82 ALA A O 1
ATOM 637 N N . SER A 1 83 ? -9.881 -7.750 35.514 1.00 93.88 83 SER A N 1
ATOM 638 C CA . SER A 1 83 ? -10.729 -8.898 35.844 1.00 93.88 83 SER A CA 1
ATOM 639 C C . SER A 1 83 ? -11.711 -9.216 34.705 1.00 93.88 83 SER A C 1
ATOM 641 O O . SER A 1 83 ? -12.191 -8.320 34.008 1.00 93.88 83 SER A O 1
ATOM 643 N N . GLU A 1 84 ? -12.069 -10.492 34.536 1.00 93.31 84 GLU A N 1
ATOM 644 C CA . GLU A 1 84 ? -13.087 -10.908 33.556 1.00 93.31 84 GLU A CA 1
ATOM 645 C C . GLU A 1 84 ? -14.403 -10.132 33.724 1.00 93.31 84 GLU A C 1
ATOM 647 O O . GLU A 1 84 ? -15.020 -9.722 32.744 1.00 93.31 84 GLU A O 1
ATOM 652 N N . ALA A 1 85 ? -14.811 -9.875 34.972 1.00 94.31 85 ALA A N 1
ATOM 653 C CA . ALA A 1 85 ? -16.008 -9.098 35.272 1.00 94.31 85 ALA A CA 1
ATOM 654 C C . ALA A 1 85 ? -15.899 -7.650 34.767 1.00 94.31 85 ALA A C 1
ATOM 656 O O . ALA A 1 85 ? -16.844 -7.157 34.152 1.00 94.31 85 ALA A O 1
ATOM 657 N N . ALA A 1 86 ? -14.747 -7.003 34.963 1.00 95.38 86 ALA A N 1
ATOM 658 C CA . ALA A 1 86 ? -14.484 -5.651 34.473 1.00 95.38 86 ALA A CA 1
ATOM 659 C C . ALA A 1 86 ? -14.511 -5.587 32.940 1.00 95.38 86 ALA A C 1
ATOM 661 O O . ALA A 1 86 ? -15.187 -4.738 32.365 1.00 95.38 86 ALA A O 1
ATOM 662 N N . LYS A 1 87 ? -13.850 -6.536 32.264 1.00 95.75 87 LYS A N 1
ATOM 663 C CA . LYS A 1 87 ? -13.847 -6.618 30.795 1.00 95.75 87 LYS A CA 1
ATOM 664 C C . LYS A 1 87 ? -15.247 -6.836 30.214 1.00 95.75 87 LYS A C 1
ATOM 666 O O . LYS A 1 87 ? -15.623 -6.189 29.239 1.00 95.75 87 LYS A O 1
ATOM 671 N N . ILE A 1 88 ? -16.045 -7.715 30.826 1.00 95.12 88 ILE A N 1
ATOM 672 C CA . ILE A 1 88 ? -17.435 -7.952 30.411 1.00 95.12 88 ILE A CA 1
ATOM 673 C C . ILE A 1 88 ? -18.291 -6.704 30.647 1.00 95.12 88 ILE A C 1
ATOM 675 O O . ILE A 1 88 ? -19.073 -6.345 29.769 1.00 95.12 88 ILE A O 1
ATOM 679 N N . LYS A 1 89 ? -18.132 -6.036 31.795 1.00 96.56 89 LYS A N 1
ATOM 680 C CA . LYS A 1 89 ? -18.836 -4.788 32.121 1.00 96.56 89 LYS A CA 1
ATOM 681 C C . LYS A 1 89 ? -18.517 -3.690 31.103 1.00 96.56 89 LYS A C 1
ATOM 683 O O . LYS A 1 89 ? -19.446 -3.074 30.591 1.00 96.56 89 LYS A O 1
ATOM 688 N N . ALA A 1 90 ? -17.244 -3.504 30.752 1.00 96.94 90 ALA A N 1
ATOM 689 C CA . ALA A 1 90 ? -16.819 -2.523 29.757 1.00 96.94 90 ALA A CA 1
ATOM 690 C C . ALA A 1 90 ? -17.387 -2.823 28.360 1.00 96.94 90 ALA A C 1
ATOM 692 O O . ALA A 1 90 ? -17.942 -1.943 27.702 1.00 96.94 90 ALA A O 1
ATOM 693 N N . ALA A 1 91 ? -17.330 -4.085 27.925 1.00 96.69 91 ALA A N 1
ATOM 694 C CA . ALA A 1 91 ? -17.927 -4.503 26.659 1.00 96.69 91 ALA A CA 1
ATOM 695 C C . ALA A 1 91 ? -19.448 -4.263 26.628 1.00 96.69 91 ALA A C 1
ATOM 697 O O . ALA A 1 91 ? -19.963 -3.727 25.649 1.00 96.69 91 ALA A O 1
ATOM 698 N N . GLN A 1 92 ? -20.158 -4.601 27.709 1.00 96.75 92 GLN A N 1
ATOM 699 C CA . GLN A 1 92 ? -21.599 -4.359 27.834 1.00 96.75 92 GLN A CA 1
ATOM 700 C C . GLN A 1 92 ? -21.930 -2.868 27.830 1.00 96.75 92 GLN A C 1
ATOM 702 O O . GLN A 1 92 ? -22.871 -2.464 27.154 1.00 96.75 92 GLN A O 1
ATOM 707 N N . TYR A 1 93 ? -21.151 -2.049 28.543 1.00 97.50 93 TYR A N 1
ATOM 708 C CA . TYR A 1 93 ? -21.304 -0.598 28.523 1.00 97.50 93 TYR A CA 1
ATOM 709 C C . TYR A 1 93 ? -21.212 -0.076 27.089 1.00 97.50 93 TYR A C 1
ATOM 711 O O . TYR A 1 93 ? -22.130 0.600 26.629 1.00 97.50 93 TYR A O 1
ATOM 719 N N . ALA A 1 94 ? -20.169 -0.460 26.350 1.00 97.12 94 ALA A N 1
ATOM 720 C CA . ALA A 1 94 ? -19.999 -0.038 24.964 1.00 97.12 94 ALA A CA 1
ATOM 721 C C . ALA A 1 94 ? -21.167 -0.493 24.072 1.00 97.12 94 ALA A C 1
ATOM 723 O O . ALA A 1 94 ? -21.677 0.299 23.281 1.00 97.12 94 ALA A O 1
ATOM 724 N N . GLU A 1 95 ? -21.654 -1.728 24.241 1.00 97.06 95 GLU A N 1
ATOM 725 C CA . GLU A 1 95 ? -22.841 -2.229 23.533 1.00 97.06 95 GLU A CA 1
ATOM 726 C C . GLU A 1 95 ? -24.095 -1.374 23.807 1.00 97.06 95 GLU A C 1
ATOM 728 O O . GLU A 1 95 ? -24.886 -1.151 22.890 1.00 97.06 95 GLU A O 1
ATOM 733 N N . THR A 1 96 ? -24.269 -0.823 25.017 1.00 97.38 96 THR A N 1
ATOM 734 C CA . THR A 1 96 ? -25.408 0.075 25.313 1.00 97.38 96 THR A CA 1
ATOM 735 C C . THR A 1 96 ? -25.349 1.413 24.579 1.00 97.38 96 THR A C 1
ATOM 737 O O . THR A 1 96 ? -26.375 2.076 24.445 1.00 97.38 96 THR A O 1
ATOM 740 N N . LYS A 1 97 ? -24.167 1.816 24.097 1.00 97.50 97 LYS A N 1
ATOM 741 C CA . LYS A 1 97 ? -23.960 3.089 23.394 1.00 97.50 97 LYS A CA 1
ATOM 742 C C . LYS A 1 97 ? -24.107 2.975 21.880 1.00 97.50 97 LYS A C 1
ATOM 744 O O . LYS A 1 97 ? -24.018 3.990 21.199 1.00 97.50 97 LYS A O 1
ATOM 749 N N . ILE A 1 98 ? -24.340 1.779 21.331 1.00 97.00 98 ILE A N 1
ATOM 750 C CA . ILE A 1 98 ? -24.526 1.582 19.885 1.00 97.00 98 ILE A CA 1
ATOM 751 C C . ILE A 1 98 ? -25.664 2.477 19.370 1.00 97.00 98 ILE A C 1
ATOM 753 O O . ILE A 1 98 ? -26.774 2.457 19.895 1.00 97.00 98 ILE A O 1
ATOM 757 N N . GLY A 1 99 ? -25.389 3.237 18.307 1.00 95.44 99 GLY A N 1
ATOM 758 C CA . GLY A 1 99 ? -26.328 4.185 17.705 1.00 95.44 99 GLY A CA 1
ATOM 759 C C . GLY A 1 99 ? -26.262 5.604 18.275 1.00 95.44 99 GLY A C 1
ATOM 760 O O . GLY A 1 99 ? -26.849 6.500 17.671 1.00 95.44 99 GLY A O 1
ATOM 761 N N . MET A 1 100 ? -25.531 5.837 19.372 1.00 96.50 100 MET A N 1
ATOM 762 C CA . MET A 1 100 ? -25.294 7.195 19.869 1.00 96.50 100 MET A CA 1
ATOM 763 C C . MET A 1 100 ? -24.476 8.014 18.856 1.00 96.50 100 MET A C 1
ATOM 765 O O . MET A 1 100 ? -23.611 7.449 18.173 1.00 96.50 100 MET A O 1
ATOM 769 N N . PRO A 1 101 ? -24.733 9.328 18.728 1.00 95.75 101 PRO A N 1
ATOM 770 C CA . PRO A 1 101 ? -23.993 10.202 17.826 1.00 95.75 101 PRO A CA 1
ATOM 771 C C . PRO A 1 101 ? -22.516 10.338 18.217 1.00 95.75 101 PRO A C 1
ATOM 773 O O . PRO A 1 101 ? -22.080 9.959 19.307 1.00 95.75 101 PRO A O 1
ATOM 776 N N . TYR A 1 102 ? -21.731 10.882 17.290 1.00 93.06 102 TYR A N 1
ATOM 777 C CA . TYR A 1 102 ? -20.328 11.186 17.532 1.00 93.06 102 TYR A CA 1
ATOM 778 C C . TYR A 1 102 ? -20.187 12.485 18.323 1.00 93.06 102 TYR A C 1
ATOM 780 O O . TYR A 1 102 ? -20.863 13.469 18.018 1.00 93.06 102 TYR A O 1
ATOM 788 N N . ASN A 1 103 ? -19.290 12.493 19.306 1.00 91.12 103 ASN A N 1
ATOM 789 C CA . ASN A 1 103 ? -18.935 13.706 20.036 1.00 91.12 103 ASN A CA 1
ATOM 790 C C . ASN A 1 103 ? -18.006 14.563 19.164 1.00 91.12 103 ASN A C 1
ATOM 792 O O . ASN A 1 103 ? -16.790 14.374 19.136 1.00 91.12 103 ASN A O 1
ATOM 796 N N . ASP A 1 104 ? -18.605 15.477 18.405 1.00 85.62 104 ASP A N 1
ATOM 797 C CA . ASP A 1 104 ? -17.947 16.312 17.400 1.00 85.62 104 ASP A CA 1
ATOM 798 C C . ASP A 1 104 ? -17.207 17.521 17.996 1.00 85.62 104 ASP A C 1
ATOM 800 O O . ASP A 1 104 ? -16.471 18.202 17.284 1.00 85.62 104 ASP A O 1
ATOM 804 N N . ILE A 1 105 ? -17.386 17.782 19.291 1.00 88.56 105 ILE A N 1
ATOM 805 C CA . ILE A 1 105 ? -16.756 18.885 20.033 1.00 88.56 105 ILE A CA 1
ATOM 806 C C . ILE A 1 105 ? -15.793 18.392 21.119 1.00 88.56 105 ILE A C 1
ATOM 808 O O . ILE A 1 105 ? -15.274 19.196 21.886 1.00 88.56 105 ILE A O 1
ATOM 812 N N . PHE A 1 106 ? -15.573 17.075 21.195 1.00 89.31 106 PHE A N 1
ATOM 813 C CA . PHE A 1 106 ? -14.698 16.408 22.162 1.00 89.31 106 PHE A CA 1
ATOM 814 C C . PHE A 1 106 ? -14.967 16.802 23.626 1.00 89.31 106 PHE A C 1
ATOM 816 O O . PHE A 1 106 ? -14.051 16.805 24.446 1.00 89.31 106 PHE A O 1
ATOM 823 N N . ALA A 1 107 ? -16.221 17.121 23.963 1.00 88.38 107 ALA A N 1
ATOM 824 C CA . ALA A 1 107 ? -16.585 17.591 25.294 1.00 88.38 107 ALA A CA 1
ATOM 825 C C . ALA A 1 107 ? -16.432 16.482 26.348 1.00 88.38 107 ALA A C 1
ATOM 827 O O . ALA A 1 107 ? -16.775 15.320 26.100 1.00 88.38 107 ALA A O 1
ATOM 828 N N . ALA A 1 108 ? -15.921 16.841 27.528 1.00 88.75 108 ALA A N 1
ATOM 829 C CA . ALA A 1 108 ? -15.623 15.895 28.604 1.00 88.75 108 ALA A CA 1
ATOM 830 C C . ALA A 1 108 ? -16.878 15.219 29.187 1.00 88.75 108 ALA A C 1
ATOM 832 O O . ALA A 1 108 ? -16.814 14.078 29.624 1.00 88.75 108 ALA A O 1
ATOM 833 N N . ASP A 1 109 ? -18.028 15.887 29.138 1.00 90.62 109 ASP A N 1
ATOM 834 C CA . ASP A 1 109 ? -19.329 15.430 29.638 1.00 90.62 109 ASP A CA 1
ATOM 835 C C . ASP A 1 109 ? -20.110 14.549 28.643 1.00 90.62 109 ASP A C 1
ATOM 837 O O . ASP A 1 109 ? -21.308 14.327 28.813 1.00 90.62 109 ASP A O 1
ATOM 841 N N . CYS A 1 110 ? -19.430 14.009 27.624 1.00 93.12 110 CYS A N 1
ATOM 842 C CA . CYS A 1 110 ? -19.987 13.072 26.641 1.00 93.12 110 CYS A CA 1
ATOM 843 C C . CYS A 1 110 ? -21.212 13.619 25.885 1.00 93.12 110 CYS A C 1
ATOM 845 O O . CYS A 1 110 ? -22.168 12.888 25.631 1.00 93.12 110 CYS A O 1
ATOM 847 N N . ILE A 1 111 ? -21.195 14.896 25.493 1.00 93.00 111 ILE A N 1
ATOM 848 C CA . ILE A 1 111 ? -22.233 15.503 24.646 1.00 93.00 111 ILE A CA 1
ATOM 849 C C . ILE A 1 111 ? -21.655 16.092 23.362 1.00 93.00 111 ILE A C 1
ATOM 851 O O . ILE A 1 111 ? -20.516 16.552 23.328 1.00 93.00 111 ILE A O 1
ATOM 855 N N . ASN A 1 112 ? -22.457 16.084 22.301 1.00 91.44 112 ASN A N 1
ATOM 856 C CA . ASN A 1 112 ? -22.090 16.681 21.023 1.00 91.44 112 ASN A CA 1
ATOM 857 C C . ASN A 1 112 ? -22.519 18.158 20.968 1.00 91.44 112 ASN A C 1
ATOM 859 O O . ASN A 1 112 ? -23.081 18.711 21.919 1.00 91.44 112 ASN A O 1
ATOM 863 N N . SER A 1 113 ? -22.282 18.810 19.831 1.00 89.56 113 SER A N 1
ATOM 864 C CA . SER A 1 113 ? -22.701 20.196 19.595 1.00 89.56 113 SER A CA 1
ATOM 865 C C . SER A 1 113 ? -24.214 20.432 19.729 1.00 89.56 113 SER A C 1
ATOM 867 O O . SER A 1 113 ? -24.604 21.536 20.114 1.00 89.56 113 SER A O 1
ATOM 869 N N . ASP A 1 114 ? -25.044 19.405 19.518 1.00 90.06 114 ASP A N 1
ATOM 870 C CA . ASP A 1 114 ? -26.505 19.445 19.689 1.00 90.06 114 ASP A CA 1
ATOM 871 C C . ASP A 1 114 ? -26.966 19.211 21.143 1.00 90.06 114 ASP A C 1
ATOM 873 O O . ASP A 1 114 ? -28.164 19.253 21.430 1.00 90.06 114 ASP A O 1
ATOM 877 N N . GLY A 1 115 ? -26.042 18.953 22.077 1.00 90.88 115 GLY A N 1
ATOM 878 C CA . GLY A 1 115 ? -26.361 18.647 23.476 1.00 90.88 115 GLY A CA 1
ATOM 879 C C . GLY A 1 115 ? -26.911 17.234 23.696 1.00 90.88 115 GLY A C 1
ATOM 880 O O . GLY A 1 115 ? -27.562 16.978 24.708 1.00 90.88 115 GLY A O 1
ATOM 881 N N . VAL A 1 116 ? -26.679 16.324 22.748 1.00 94.38 116 VAL A N 1
ATOM 882 C CA . VAL A 1 116 ? -27.081 14.916 22.826 1.00 94.38 116 VAL A CA 1
ATOM 883 C C . VAL A 1 116 ? -25.912 14.080 23.334 1.00 94.38 116 VAL A C 1
ATOM 885 O O . VAL A 1 116 ? -24.767 14.319 22.951 1.00 94.38 116 VAL A O 1
ATOM 888 N N . GLU A 1 117 ? -26.210 13.082 24.168 1.00 96.38 117 GLU A N 1
ATOM 889 C CA . GLU A 1 117 ? -25.232 12.090 24.626 1.00 96.38 117 GLU A CA 1
ATOM 890 C C . GLU A 1 117 ? -24.504 11.455 23.431 1.00 96.38 117 GLU A C 1
ATOM 892 O O . GLU A 1 117 ? -25.128 10.977 22.483 1.00 96.38 117 GLU A O 1
ATOM 897 N N . SER A 1 118 ? -23.175 11.479 23.451 1.00 96.25 118 SER A N 1
ATOM 898 C CA . SER A 1 118 ? -22.337 11.163 22.299 1.00 96.25 118 SER A CA 1
ATOM 899 C C . SER A 1 118 ? -20.919 10.792 22.724 1.00 96.25 118 SER A C 1
ATOM 901 O O . SER A 1 118 ? -20.460 11.172 23.800 1.00 96.25 118 SER A O 1
ATOM 903 N N . TYR A 1 119 ? -20.198 10.080 21.857 1.00 95.62 119 TYR A N 1
ATOM 904 C CA . TYR A 1 119 ? -18.852 9.600 22.174 1.00 95.62 119 TYR A CA 1
ATOM 905 C C . TYR A 1 119 ? -17.919 9.705 20.971 1.00 95.62 119 TYR A C 1
ATOM 907 O O . TYR A 1 119 ? -18.333 9.487 19.832 1.00 95.62 119 TYR A O 1
ATOM 915 N N . TYR A 1 120 ? -16.641 9.990 21.223 1.00 93.38 120 TYR A N 1
ATOM 916 C CA . TYR A 1 120 ? -15.554 9.721 20.276 1.00 93.38 120 TYR A CA 1
ATOM 917 C C . TYR A 1 120 ? -14.788 8.456 20.685 1.00 93.38 120 TYR A C 1
ATOM 919 O O . TYR A 1 120 ? -15.005 7.901 21.764 1.00 93.38 120 TYR A O 1
ATOM 927 N N . CYS A 1 121 ? -13.933 7.939 19.799 1.00 94.38 121 CYS A N 1
ATOM 928 C CA . CYS A 1 121 ? -13.456 6.557 19.890 1.00 94.38 121 CYS A CA 1
ATOM 929 C C . CYS A 1 121 ? -12.720 6.235 21.196 1.00 94.38 121 CYS A C 1
ATOM 931 O O . CYS A 1 121 ? -13.034 5.235 21.835 1.00 94.38 121 CYS A O 1
ATOM 933 N N . SER A 1 122 ? -11.787 7.085 21.625 1.00 94.38 122 SER A N 1
ATOM 934 C CA . SER A 1 122 ? -11.059 6.893 22.879 1.00 94.38 122 SER A CA 1
ATOM 935 C C . SER A 1 122 ? -11.893 7.223 24.115 1.00 94.38 122 SER A C 1
ATOM 937 O O . SER A 1 122 ? -11.712 6.552 25.124 1.00 94.38 122 SER A O 1
ATOM 939 N N . GLN A 1 123 ? -12.839 8.168 24.031 1.00 94.81 123 GLN A N 1
ATOM 940 C CA . GLN A 1 123 ? -13.723 8.499 25.155 1.00 94.81 123 GLN A CA 1
ATOM 941 C C . GLN A 1 123 ? -14.639 7.328 25.482 1.00 94.81 123 GLN A C 1
ATOM 943 O O . GLN A 1 123 ? -14.771 6.949 26.635 1.00 94.81 123 GLN A O 1
ATOM 948 N N . LEU A 1 124 ? -15.194 6.672 24.460 1.00 96.88 124 LEU A N 1
ATOM 949 C CA . LEU A 1 124 ? -15.992 5.465 24.655 1.00 96.88 124 LEU A CA 1
ATOM 950 C C . LEU A 1 124 ? -15.223 4.382 25.433 1.00 96.88 124 LEU A C 1
ATOM 952 O O . LEU A 1 124 ? -15.812 3.684 26.252 1.00 96.88 124 LEU A O 1
ATOM 956 N N . VAL A 1 125 ? -13.913 4.252 25.192 1.00 96.88 125 VAL A N 1
ATOM 957 C CA . VAL A 1 125 ? -13.047 3.299 25.903 1.00 96.88 125 VAL A CA 1
ATOM 958 C C . VAL A 1 125 ? -12.796 3.718 27.345 1.00 96.88 125 VAL A C 1
ATOM 960 O O . VAL A 1 125 ? -12.912 2.879 28.236 1.00 96.88 125 VAL A O 1
ATOM 963 N N . THR A 1 126 ? -12.447 4.984 27.584 1.00 95.50 126 THR A N 1
ATOM 964 C CA . THR A 1 126 ? -12.175 5.466 28.944 1.00 95.50 126 THR A CA 1
ATOM 965 C C . THR A 1 126 ? -13.418 5.383 29.823 1.00 95.50 126 THR A C 1
ATOM 967 O O . THR A 1 126 ? -13.319 4.913 30.949 1.00 95.50 126 THR A O 1
ATOM 970 N N . GLU A 1 127 ? -14.585 5.732 29.281 1.00 96.25 127 GLU A N 1
ATOM 971 C CA . GLU A 1 127 ? -15.876 5.651 29.976 1.00 96.25 127 GLU A CA 1
ATOM 972 C C . GLU A 1 127 ? -16.299 4.198 30.245 1.00 96.25 127 GLU A C 1
ATOM 974 O O . GLU A 1 127 ? -16.791 3.869 31.321 1.00 96.25 127 GLU A O 1
ATOM 979 N N . ALA A 1 128 ? -16.058 3.282 29.299 1.0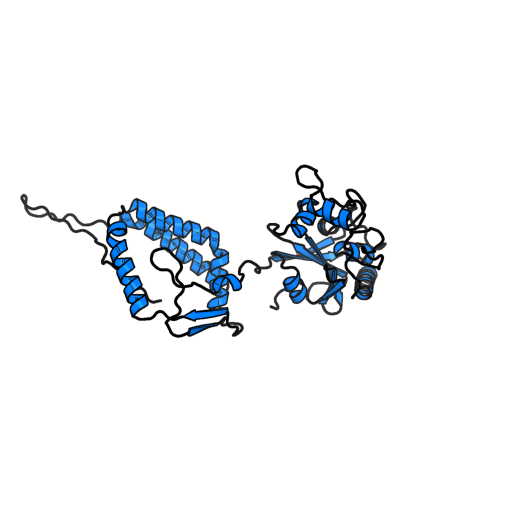0 96.81 128 ALA A N 1
ATOM 980 C CA . ALA A 1 128 ? -16.394 1.868 29.480 1.00 96.81 128 ALA A CA 1
ATOM 981 C C . ALA A 1 128 ? -15.622 1.203 30.632 1.00 96.81 128 ALA A C 1
ATOM 983 O O . ALA A 1 128 ? -16.135 0.287 31.276 1.00 96.81 128 ALA A O 1
ATOM 984 N N . TYR A 1 129 ? -14.39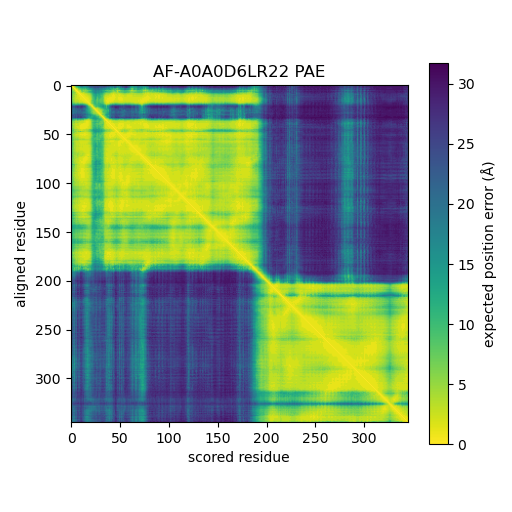5 1.656 30.882 1.00 96.69 129 TYR A N 1
ATOM 985 C CA . TYR A 1 129 ? -13.502 1.127 31.913 1.00 96.69 129 TYR A CA 1
ATOM 986 C C . TYR A 1 129 ? -13.406 2.016 33.157 1.00 96.69 129 TYR A C 1
ATOM 988 O O . TYR A 1 129 ? -12.563 1.762 34.022 1.00 96.69 129 TYR A O 1
ATOM 996 N N . GLU A 1 130 ? -14.267 3.029 33.274 1.00 94.00 130 GLU A N 1
ATOM 997 C CA . GLU A 1 130 ? -14.262 3.945 34.408 1.00 94.00 130 GLU A CA 1
ATOM 998 C C . GLU A 1 130 ? -14.388 3.178 35.739 1.00 94.00 130 GLU A C 1
ATOM 1000 O O . GLU A 1 130 ? -15.256 2.318 35.930 1.00 94.00 130 GLU A O 1
ATOM 1005 N N . GLY A 1 131 ? -13.470 3.470 36.663 1.00 90.94 131 GLY A N 1
ATOM 1006 C CA . GLY A 1 131 ? -13.386 2.824 37.975 1.00 90.94 131 GLY A CA 1
ATOM 1007 C C . GLY A 1 131 ? -12.786 1.413 37.976 1.00 90.94 131 GLY A C 1
ATOM 1008 O O . GLY A 1 131 ? -12.554 0.873 39.054 1.00 90.94 131 GLY A O 1
ATOM 1009 N N . GLU A 1 132 ? -12.507 0.825 36.809 1.00 91.56 132 GLU A N 1
ATOM 1010 C CA . GLU A 1 132 ? -11.855 -0.487 36.684 1.00 91.56 132 GLU A CA 1
ATOM 1011 C C . GLU A 1 132 ? -10.380 -0.361 36.277 1.00 91.56 132 GLU A C 1
ATOM 1013 O O . GLU A 1 132 ? -9.542 -1.130 36.748 1.00 91.56 132 GLU A O 1
ATOM 1018 N N . ILE A 1 133 ? -10.057 0.595 35.395 1.00 91.44 133 ILE A N 1
ATOM 1019 C CA . ILE A 1 133 ? -8.703 0.832 34.877 1.00 91.44 133 ILE A CA 1
ATOM 1020 C C . ILE A 1 133 ? -8.420 2.326 34.855 1.00 91.44 133 ILE A C 1
ATOM 1022 O O . ILE A 1 133 ? -9.224 3.120 34.374 1.00 91.44 133 ILE A O 1
ATOM 1026 N N . GLU A 1 134 ? -7.234 2.700 35.321 1.00 89.62 134 GLU A N 1
ATOM 1027 C CA . GLU A 1 134 ? -6.739 4.066 35.220 1.00 89.62 134 GLU A CA 1
ATOM 1028 C C . GLU A 1 134 ? -5.927 4.229 33.927 1.00 89.62 134 GLU A C 1
ATOM 1030 O O . GLU A 1 134 ? -4.831 3.679 33.776 1.00 89.62 134 GLU A O 1
ATOM 1035 N N . PHE A 1 135 ? -6.479 4.965 32.961 1.00 92.00 135 PHE A N 1
ATOM 1036 C CA . PHE A 1 135 ? -5.745 5.364 31.761 1.00 92.00 135 PHE A CA 1
ATOM 1037 C C . PHE A 1 135 ? -4.967 6.664 32.017 1.00 92.00 135 PHE A C 1
ATOM 1039 O O . PHE A 1 135 ? -5.453 7.525 32.748 1.00 92.00 135 PHE A O 1
ATOM 1046 N N . PRO A 1 136 ? -3.784 6.854 31.398 1.00 89.75 136 PRO A N 1
ATOM 1047 C CA . PRO A 1 136 ? -3.025 8.091 31.536 1.00 89.75 136 PRO A CA 1
ATOM 1048 C C . PRO A 1 136 ? -3.846 9.319 31.141 1.00 89.75 136 PRO A C 1
ATOM 1050 O O . PRO A 1 136 ? -4.458 9.330 30.068 1.00 89.75 136 PRO A O 1
ATOM 1053 N N . GLU A 1 137 ? -3.783 10.369 31.963 1.00 85.94 137 GLU A N 1
ATOM 1054 C CA . GLU A 1 137 ? -4.405 11.653 31.649 1.00 85.94 137 GLU A CA 1
ATOM 1055 C C . GLU A 1 137 ? -3.936 12.170 30.282 1.00 85.94 137 GLU A C 1
ATOM 1057 O O . GLU A 1 137 ? -2.757 12.089 29.908 1.00 85.94 137 GLU A O 1
ATOM 1062 N N . HIS A 1 138 ? -4.875 12.725 29.522 1.00 87.81 138 HIS A N 1
ATOM 1063 C CA . HIS A 1 138 ? -4.594 13.348 28.244 1.00 87.81 138 HIS A CA 1
ATOM 1064 C C . HIS A 1 138 ? -5.228 14.731 28.197 1.00 87.81 138 HIS A C 1
ATOM 1066 O O . HIS A 1 138 ? -6.390 14.911 28.553 1.00 87.81 138 HIS A O 1
ATOM 1072 N N . LYS A 1 139 ? -4.447 15.705 27.739 1.00 87.88 139 LYS A N 1
ATOM 1073 C CA . LYS A 1 139 ? -4.942 17.035 27.416 1.00 87.88 139 LYS A CA 1
ATOM 1074 C C . LYS A 1 139 ? -5.142 17.120 25.920 1.00 87.88 139 LYS A C 1
ATOM 1076 O O . LYS A 1 139 ? -4.216 16.794 25.176 1.00 87.88 139 LYS A O 1
ATOM 1081 N N . LEU A 1 140 ? -6.323 17.559 25.509 1.00 86.00 140 LEU A N 1
ATOM 1082 C CA . LEU A 1 140 ? -6.608 17.808 24.108 1.00 86.00 140 LEU A CA 1
ATOM 1083 C C . LEU A 1 140 ? -5.635 18.860 23.579 1.00 86.00 140 LEU A C 1
ATOM 1085 O O . LEU A 1 140 ? -5.352 19.867 24.232 1.00 86.00 140 LEU A O 1
ATOM 1089 N N . ASN A 1 141 ? -5.112 18.624 22.388 1.00 84.88 141 ASN A N 1
ATOM 1090 C CA . ASN A 1 141 ? -4.236 19.563 21.717 1.00 84.88 141 ASN A CA 1
ATOM 1091 C C . ASN A 1 141 ? -4.758 19.751 20.292 1.00 84.88 141 ASN A C 1
ATOM 1093 O O . ASN A 1 141 ? -5.259 18.827 19.670 1.00 84.88 141 ASN A O 1
ATOM 1097 N N . PHE A 1 142 ? -4.699 20.973 19.802 1.00 84.06 142 PHE A N 1
ATOM 1098 C CA . PHE A 1 142 ? -5.180 21.378 18.486 1.00 84.06 142 PHE A CA 1
ATOM 1099 C C . PHE A 1 142 ? -4.144 22.281 17.798 1.00 84.06 142 PHE A C 1
ATOM 1101 O O . PHE A 1 142 ? -4.456 22.941 16.802 1.00 84.06 142 PHE A O 1
ATOM 1108 N N . LYS A 1 143 ? -2.927 22.337 18.359 1.00 81.50 143 LYS A N 1
ATOM 1109 C CA . LYS A 1 143 ? -1.793 23.124 17.875 1.00 81.50 143 LYS A CA 1
ATOM 1110 C C . LYS A 1 143 ? -0.973 22.362 16.836 1.00 81.50 143 LYS A C 1
ATOM 1112 O O . LYS A 1 143 ? -0.931 21.134 16.856 1.00 81.50 143 LYS A O 1
ATOM 1117 N N . ASP A 1 144 ? -0.311 23.109 15.963 1.00 75.50 144 ASP A N 1
ATOM 1118 C CA . ASP A 1 144 ? 0.700 22.614 15.032 1.00 75.50 144 ASP A CA 1
ATOM 1119 C C . ASP A 1 144 ? 2.085 22.447 15.694 1.00 75.50 144 ASP A C 1
ATOM 1121 O O . ASP A 1 144 ? 2.270 22.674 16.895 1.00 75.50 144 ASP A O 1
ATOM 1125 N N . GLU A 1 145 ? 3.087 22.066 14.894 1.00 69.12 145 GLU A N 1
ATOM 1126 C CA . GLU A 1 145 ? 4.487 21.926 15.322 1.00 69.12 145 GLU A CA 1
ATOM 1127 C C . GLU A 1 145 ? 5.135 23.238 15.806 1.00 69.12 145 GLU A C 1
ATOM 1129 O O . GLU A 1 145 ? 6.161 23.214 16.490 1.00 69.12 145 GLU A O 1
ATOM 1134 N N . HIS A 1 146 ? 4.537 24.384 15.478 1.00 74.44 146 HIS A N 1
ATOM 1135 C CA . HIS A 1 146 ? 4.969 25.711 15.905 1.00 74.44 146 HIS A CA 1
ATOM 1136 C C . HIS A 1 146 ? 4.227 26.201 17.159 1.00 74.44 146 HIS A C 1
ATOM 1138 O O . HIS A 1 146 ? 4.592 27.238 17.712 1.00 74.44 146 HIS A O 1
ATOM 1144 N N . GLY A 1 147 ? 3.258 25.428 17.661 1.00 78.69 147 GLY A N 1
ATOM 1145 C CA . GLY A 1 147 ? 2.487 25.737 18.863 1.00 78.69 147 GLY A CA 1
ATOM 1146 C C . GLY A 1 147 ? 1.255 26.610 18.615 1.00 78.69 147 GLY A C 1
ATOM 1147 O O . GLY A 1 147 ? 0.620 27.028 19.587 1.00 78.69 147 GLY A O 1
ATOM 1148 N N . GLU A 1 148 ? 0.893 26.855 17.356 1.00 84.00 148 GLU A N 1
ATOM 1149 C CA . GLU A 1 148 ? -0.266 27.660 16.970 1.00 84.00 148 GLU A CA 1
ATOM 1150 C C . GLU A 1 148 ? -1.484 26.771 16.724 1.00 84.00 148 GLU A C 1
ATOM 1152 O O . GLU A 1 148 ? -1.380 25.713 16.107 1.00 84.00 148 GLU A O 1
ATOM 1157 N N . ILE A 1 149 ? -2.666 27.183 17.197 1.00 83.62 149 ILE A N 1
ATOM 1158 C CA . ILE A 1 149 ? -3.901 26.419 16.957 1.00 83.62 149 ILE A CA 1
ATOM 1159 C C . ILE A 1 149 ? -4.187 26.404 15.456 1.00 83.62 149 ILE A C 1
ATOM 1161 O O . ILE A 1 149 ? -4.300 27.465 14.842 1.00 83.62 149 ILE A O 1
ATOM 1165 N N . LEU A 1 150 ? -4.379 25.213 14.887 1.00 79.00 150 LEU A N 1
ATOM 1166 C CA . LEU A 1 150 ? -4.660 25.043 13.464 1.00 79.00 150 LEU A CA 1
ATOM 1167 C C . LEU A 1 150 ? -5.906 25.841 13.046 1.00 79.00 150 LEU A C 1
ATOM 1169 O O . LEU A 1 150 ? -6.969 25.720 13.659 1.00 79.00 150 LEU A O 1
ATOM 1173 N N . GLU A 1 151 ? -5.798 26.590 11.944 1.00 83.25 151 GLU A N 1
ATOM 1174 C CA . GLU A 1 151 ? -6.873 27.437 11.392 1.00 83.25 151 GLU A CA 1
ATOM 1175 C C . GLU A 1 151 ? -8.187 26.663 11.193 1.00 83.25 151 GLU A C 1
ATOM 1177 O O . GLU A 1 151 ? -9.276 27.173 11.461 1.00 83.25 151 GLU A O 1
ATOM 1182 N N . TYR A 1 152 ? -8.083 25.391 10.796 1.00 81.06 152 TYR A N 1
ATOM 1183 C CA . TYR A 1 152 ? -9.225 24.488 10.680 1.00 81.06 152 TYR A CA 1
ATOM 1184 C C . TYR A 1 152 ? -10.048 24.417 11.975 1.00 81.06 152 TYR A C 1
ATOM 1186 O O . TYR A 1 152 ? -11.267 24.576 11.929 1.00 81.06 152 TYR A O 1
ATOM 1194 N N . TRP A 1 153 ? -9.398 24.209 13.124 1.00 81.81 153 TRP A N 1
ATOM 1195 C CA . TRP A 1 153 ? -10.083 24.072 14.410 1.00 81.81 153 TRP A CA 1
ATOM 1196 C C . TRP A 1 153 ? -10.634 25.394 14.913 1.00 81.81 153 TRP A C 1
ATOM 1198 O O . TRP A 1 153 ? -11.739 25.418 15.448 1.00 81.81 153 TRP A O 1
ATOM 1208 N N . GLN A 1 154 ? -9.909 26.491 14.690 1.00 85.69 154 GLN A N 1
ATOM 1209 C CA . GLN A 1 154 ? -10.408 27.826 15.016 1.00 85.69 154 GLN A CA 1
ATOM 1210 C C . GLN A 1 154 ? -11.756 28.063 14.333 1.00 85.69 154 GLN A C 1
ATOM 1212 O O . GLN A 1 154 ? -12.754 28.308 15.008 1.00 85.69 154 GLN A O 1
ATOM 1217 N N . LYS A 1 155 ? -11.810 27.855 13.013 1.00 85.88 155 LYS A N 1
ATOM 1218 C CA . LYS A 1 155 ? -13.039 28.008 12.234 1.00 85.88 155 LYS A CA 1
ATOM 1219 C C . LYS A 1 155 ? -14.123 27.005 12.642 1.00 85.88 155 LYS A C 1
ATOM 1221 O O . LYS A 1 155 ? -15.284 27.376 12.784 1.00 85.88 155 LYS A O 1
ATOM 1226 N N . TYR A 1 156 ? -13.752 25.744 12.864 1.00 84.81 156 TYR A N 1
ATOM 1227 C CA . TYR A 1 156 ? -14.680 24.671 13.230 1.00 84.81 156 TYR A CA 1
ATOM 1228 C C . TYR A 1 156 ? -15.469 24.967 14.517 1.00 84.81 156 TYR A C 1
ATOM 1230 O O . TYR A 1 156 ? -16.679 24.717 14.575 1.00 84.81 156 TYR A O 1
ATOM 1238 N N . TYR A 1 157 ? -14.787 25.496 15.537 1.00 87.69 157 TYR A N 1
ATOM 1239 C CA . TYR A 1 157 ? -15.396 25.861 16.816 1.00 87.69 157 TYR A CA 1
ATOM 1240 C C . TYR A 1 157 ? -16.056 27.246 16.780 1.00 87.69 157 TYR A C 1
ATOM 1242 O O . TYR A 1 157 ? -17.128 27.413 17.366 1.00 87.69 157 TYR A O 1
ATOM 1250 N N . GLU A 1 158 ? -15.497 28.206 16.034 1.00 89.50 158 GLU A N 1
ATOM 1251 C CA . GLU A 1 158 ? -16.091 29.536 15.845 1.00 89.50 158 GLU A CA 1
ATOM 1252 C C . GLU A 1 158 ? -17.473 29.453 15.179 1.00 89.50 158 GLU A C 1
ATOM 1254 O O . GLU A 1 158 ? -18.429 30.054 15.670 1.00 89.50 158 GLU A O 1
ATOM 1259 N N . GLU A 1 159 ? -17.627 28.625 14.138 1.00 88.75 159 GLU A N 1
ATOM 1260 C CA . GLU A 1 159 ? -18.919 28.372 13.476 1.00 88.75 159 GLU A CA 1
ATOM 1261 C C . GLU A 1 159 ? -19.979 27.784 14.427 1.00 88.75 159 GLU A C 1
ATOM 1263 O O . GLU A 1 159 ? -21.179 27.916 14.184 1.00 88.75 159 GLU A O 1
ATOM 1268 N N . ARG A 1 160 ? -19.547 27.162 15.530 1.00 86.25 160 ARG A N 1
ATOM 1269 C CA . ARG A 1 160 ? -20.400 26.582 16.580 1.00 86.25 160 ARG A CA 1
ATOM 1270 C C . ARG A 1 160 ? -20.547 27.492 17.803 1.00 86.25 160 ARG A C 1
ATOM 1272 O O . ARG A 1 160 ? -21.162 27.083 18.786 1.00 86.25 160 ARG A O 1
ATOM 1279 N N . GLY A 1 161 ? -19.981 28.702 17.769 1.00 85.88 161 GLY A N 1
ATOM 1280 C CA . GLY A 1 161 ? -20.012 29.651 18.884 1.00 85.88 161 GLY A CA 1
ATOM 1281 C C . GLY A 1 161 ? -19.281 29.153 20.134 1.00 85.88 161 GLY A C 1
ATOM 1282 O O . GLY A 1 161 ? -19.682 29.486 21.249 1.00 85.88 161 GLY A O 1
ATOM 1283 N N . ARG A 1 162 ? -18.245 28.323 19.964 1.00 85.50 162 ARG A N 1
ATOM 1284 C CA . ARG A 1 162 ? -17.464 27.712 21.050 1.00 85.50 162 ARG A CA 1
ATOM 1285 C C . ARG A 1 162 ? -15.984 28.069 20.918 1.00 85.50 162 ARG A C 1
ATOM 1287 O O . ARG A 1 162 ? -15.511 28.396 19.834 1.00 85.50 162 ARG A O 1
ATOM 1294 N N . HIS A 1 163 ? -15.246 28.004 22.024 1.00 89.06 163 HIS A N 1
ATOM 1295 C CA . HIS A 1 163 ? -13.785 28.064 21.989 1.00 89.06 163 HIS A CA 1
ATOM 1296 C C . HIS A 1 163 ? -13.208 26.679 21.683 1.00 89.06 163 HIS A C 1
ATOM 1298 O O . HIS A 1 163 ? -13.832 25.659 21.971 1.00 89.06 163 HIS A O 1
ATOM 1304 N N . VAL A 1 164 ? -12.011 26.645 21.097 1.00 88.31 164 VAL A N 1
ATOM 1305 C CA . VAL A 1 164 ? -11.265 25.397 20.897 1.00 88.31 164 VAL A CA 1
ATOM 1306 C C . VAL A 1 164 ? -10.851 24.868 22.278 1.00 88.31 164 VAL A C 1
ATOM 1308 O O . VAL A 1 164 ? -10.188 25.620 23.000 1.00 88.31 164 VAL A O 1
ATOM 1311 N N . PRO A 1 165 ? -11.185 23.619 22.659 1.00 88.81 165 PRO A N 1
ATOM 1312 C CA . PRO A 1 165 ? -10.911 23.062 23.987 1.00 88.81 165 PRO A CA 1
ATOM 1313 C C . PRO A 1 165 ? -9.440 22.634 24.124 1.00 88.81 165 PRO A C 1
ATOM 1315 O O . PRO A 1 165 ? -9.107 21.501 24.458 1.00 88.81 165 PRO A O 1
ATOM 1318 N N . GLN A 1 166 ? -8.526 23.547 23.803 1.00 89.44 166 GLN A N 1
ATOM 1319 C CA . GLN A 1 166 ? -7.090 23.353 23.920 1.00 89.44 166 GLN A CA 1
ATOM 1320 C C . GLN A 1 166 ? -6.688 23.225 25.392 1.00 89.44 166 GLN A C 1
ATOM 1322 O O . GLN A 1 166 ? -7.066 24.048 26.220 1.00 89.44 166 GLN A O 1
ATOM 1327 N N . ASP A 1 167 ? -5.845 22.239 25.691 1.00 87.50 167 ASP A N 1
ATOM 1328 C CA . ASP A 1 167 ? -5.325 21.928 27.026 1.00 87.50 167 ASP A CA 1
ATOM 1329 C C . ASP A 1 167 ? -6.395 21.455 28.039 1.00 87.50 167 ASP A C 1
ATOM 1331 O O . ASP A 1 167 ? -6.069 21.216 29.208 1.00 87.50 167 ASP A O 1
ATOM 1335 N N . GLU A 1 168 ? -7.644 21.261 27.594 1.00 89.31 168 GLU A N 1
ATOM 1336 C CA . GLU A 1 168 ? -8.728 20.685 28.392 1.00 89.31 168 GLU A CA 1
ATOM 1337 C C . GLU A 1 168 ? -8.573 19.159 28.546 1.00 89.31 168 GLU A C 1
ATOM 1339 O O . GLU A 1 168 ? -7.953 18.508 27.694 1.00 89.31 168 GLU A O 1
ATOM 1344 N N . PRO A 1 169 ? -9.109 18.559 29.626 1.00 88.88 169 PRO A N 1
ATOM 1345 C CA . PRO A 1 169 ? -9.088 17.112 29.811 1.00 88.88 169 PRO A CA 1
ATOM 1346 C C . PRO A 1 169 ? -9.821 16.379 28.684 1.00 88.88 169 PRO A C 1
ATOM 1348 O O . PRO A 1 169 ? -10.931 16.742 28.303 1.00 88.88 169 PRO A O 1
ATOM 1351 N N . GLY A 1 170 ? -9.222 15.300 28.192 1.00 90.38 170 GLY A N 1
ATOM 1352 C CA . GLY A 1 170 ? -9.831 14.423 27.205 1.00 90.38 170 GLY A CA 1
ATOM 1353 C C . GLY A 1 170 ? -9.160 13.058 27.174 1.00 90.38 170 GLY A C 1
ATOM 1354 O O . GLY A 1 170 ? -8.479 12.643 28.111 1.00 90.38 170 GLY A O 1
ATOM 1355 N N . SER A 1 171 ? -9.333 12.348 26.067 1.00 91.19 171 SER A N 1
ATOM 1356 C CA . SER A 1 171 ? -8.722 11.043 25.835 1.00 91.19 171 SER A CA 1
ATOM 1357 C C . SER A 1 171 ? -8.146 10.978 24.426 1.00 91.19 171 SER A C 1
ATOM 1359 O O . SER A 1 171 ? -8.595 11.680 23.525 1.00 91.19 171 SER A O 1
ATOM 1361 N N . HIS A 1 172 ? -7.145 10.125 24.225 1.00 90.38 172 HIS A N 1
ATOM 1362 C CA . HIS A 1 172 ? -6.587 9.879 22.898 1.00 90.38 172 HIS A CA 1
ATOM 1363 C C . HIS A 1 172 ? -6.076 8.439 22.797 1.00 90.38 172 HIS A C 1
ATOM 1365 O O . HIS A 1 172 ? -5.476 7.953 23.767 1.00 90.38 172 HIS A O 1
ATOM 1371 N N . PRO A 1 173 ? -6.232 7.754 21.645 1.00 91.25 173 PRO A N 1
ATOM 1372 C CA . PRO A 1 173 ? -5.759 6.381 21.464 1.00 91.25 173 PRO A CA 1
ATOM 1373 C C . PRO A 1 173 ? -4.290 6.188 21.866 1.00 91.25 173 PRO A C 1
ATOM 1375 O O . PRO A 1 173 ? -3.956 5.247 22.581 1.00 91.25 173 PRO A O 1
ATOM 1378 N N . ALA A 1 174 ? -3.412 7.124 21.493 1.00 87.75 174 ALA A N 1
ATOM 1379 C CA . ALA A 1 174 ? -1.996 7.080 21.868 1.00 87.75 174 ALA A CA 1
ATOM 1380 C C . ALA A 1 174 ? -1.742 7.169 23.386 1.00 87.75 174 ALA A C 1
ATOM 1382 O O . ALA A 1 174 ? -0.793 6.563 23.883 1.00 87.75 174 ALA A O 1
ATOM 1383 N N . SER A 1 175 ? -2.563 7.911 24.139 1.00 88.69 175 SER A N 1
ATOM 1384 C CA . SER A 1 175 ? -2.454 7.955 25.6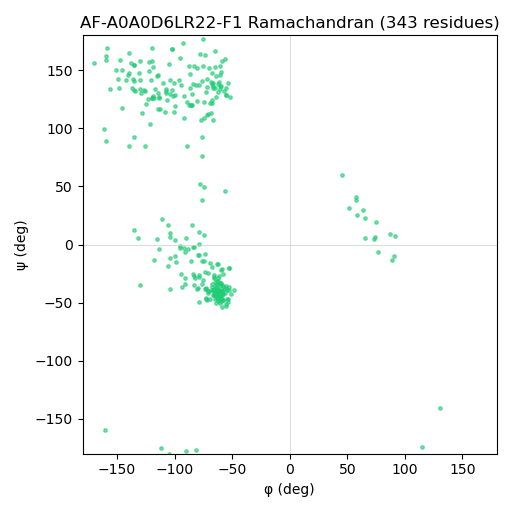03 1.00 88.69 175 SER A CA 1
ATOM 1385 C C . SER A 1 175 ? -2.940 6.662 26.236 1.00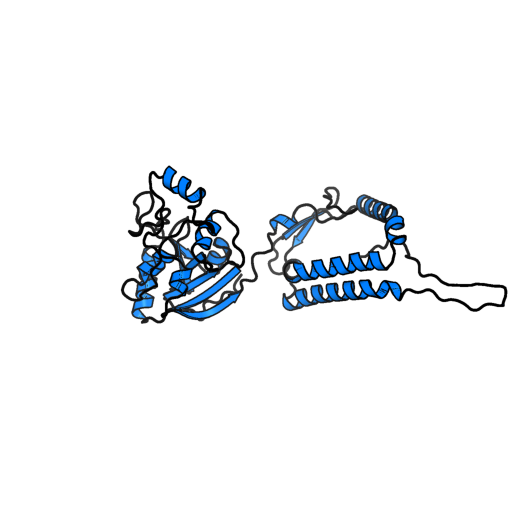 88.69 175 SER A C 1
ATOM 1387 O O . SER A 1 175 ? -2.211 6.091 27.043 1.00 88.69 175 SER A O 1
ATOM 1389 N N . ILE A 1 176 ? -4.097 6.153 25.801 1.00 91.88 176 ILE A N 1
ATOM 1390 C CA . ILE A 1 176 ? -4.639 4.865 26.260 1.00 91.88 176 ILE A CA 1
ATOM 1391 C C . ILE A 1 176 ? -3.603 3.762 26.043 1.00 91.88 176 ILE A C 1
ATOM 1393 O O . ILE A 1 176 ? -3.292 3.022 26.968 1.00 91.88 176 ILE A O 1
ATOM 1397 N N . ARG A 1 177 ? -2.983 3.707 24.858 1.00 89.69 177 ARG A N 1
ATOM 1398 C CA . ARG A 1 177 ? -1.985 2.694 24.483 1.00 89.69 177 ARG A CA 1
ATOM 1399 C C . ARG A 1 177 ? -0.750 2.637 25.397 1.00 89.69 177 ARG A C 1
ATOM 1401 O O . ARG A 1 177 ? -0.056 1.618 25.385 1.00 89.69 177 ARG A O 1
ATOM 1408 N N . ARG A 1 178 ? -0.462 3.712 26.143 1.00 88.38 178 ARG A N 1
ATOM 1409 C CA . ARG A 1 178 ? 0.650 3.814 27.107 1.00 88.38 178 ARG A CA 1
ATOM 1410 C C . ARG A 1 178 ? 0.285 3.340 28.517 1.00 88.38 178 ARG A C 1
ATOM 1412 O O . ARG A 1 178 ? 1.162 3.340 29.377 1.00 88.38 178 ARG A O 1
ATOM 1419 N N . ALA A 1 179 ? -0.971 2.976 28.769 1.00 89.81 179 ALA A N 1
ATOM 1420 C CA . ALA A 1 179 ? -1.396 2.478 30.070 1.00 89.81 179 ALA A CA 1
ATOM 1421 C C . ALA A 1 179 ? -0.650 1.192 30.446 1.00 89.81 179 ALA A C 1
ATOM 1423 O O . ALA A 1 179 ? -0.432 0.320 29.607 1.00 89.81 179 ALA A O 1
ATOM 1424 N N . SER A 1 180 ? -0.275 1.076 31.720 1.00 88.19 180 SER A N 1
ATOM 1425 C CA . SER A 1 180 ? 0.449 -0.087 32.248 1.00 88.19 180 SER A CA 1
ATOM 1426 C C . SER A 1 180 ? -0.384 -1.367 32.215 1.00 88.19 180 SER A C 1
ATOM 1428 O O . SER A 1 180 ? 0.182 -2.438 32.048 1.00 88.19 180 SER A O 1
ATOM 1430 N N . ALA A 1 181 ? -1.711 -1.247 32.311 1.00 88.94 181 ALA A N 1
ATOM 1431 C CA . ALA A 1 181 ? -2.655 -2.361 32.240 1.00 88.94 181 ALA A CA 1
ATOM 1432 C C . ALA A 1 181 ? -2.851 -2.924 30.816 1.00 88.94 181 ALA A C 1
ATOM 1434 O O . ALA A 1 181 ? -3.768 -3.708 30.590 1.00 88.94 181 ALA A O 1
ATOM 1435 N N . LEU A 1 182 ? -2.056 -2.493 29.830 1.00 88.00 182 LEU A N 1
ATOM 1436 C CA . LEU A 1 182 ? -2.182 -2.924 28.441 1.00 88.00 182 LEU A CA 1
ATOM 1437 C C . LEU A 1 182 ? -0.967 -3.731 27.984 1.00 88.00 182 LEU A C 1
ATOM 1439 O O . LEU A 1 182 ? 0.136 -3.203 27.839 1.00 88.00 182 LEU A O 1
ATOM 1443 N N . GLU A 1 183 ? -1.198 -4.999 27.650 1.00 83.56 183 GLU A N 1
ATOM 1444 C CA . GLU A 1 183 ? -0.172 -5.909 27.142 1.00 83.56 183 GLU A CA 1
ATOM 1445 C C . GLU A 1 183 ? -0.366 -6.171 25.641 1.00 83.56 183 GLU A C 1
ATOM 1447 O O . GLU A 1 183 ? -1.452 -6.509 25.167 1.00 83.56 183 GLU A O 1
ATOM 1452 N N . MET A 1 184 ? 0.698 -6.032 24.847 1.00 72.06 184 MET A N 1
ATOM 1453 C CA . MET A 1 184 ? 0.629 -6.329 23.414 1.00 72.06 184 MET A CA 1
ATOM 1454 C C . MET A 1 184 ? 0.513 -7.845 23.201 1.00 72.06 184 MET A C 1
ATOM 1456 O O . MET A 1 184 ? 1.483 -8.570 23.409 1.00 72.06 184 MET A O 1
ATOM 1460 N N . ARG A 1 185 ? -0.638 -8.325 22.714 1.00 66.38 185 ARG A N 1
ATOM 1461 C CA . ARG A 1 185 ? -0.820 -9.746 22.367 1.00 66.38 185 ARG A CA 1
ATOM 1462 C C . ARG A 1 185 ? -0.531 -10.054 20.906 1.00 66.38 185 ARG A C 1
ATOM 1464 O O . ARG A 1 185 ? -0.022 -11.134 20.603 1.00 66.38 185 ARG A O 1
ATOM 1471 N N . LEU A 1 186 ? -0.877 -9.148 19.990 1.00 62.41 186 LEU A N 1
ATOM 1472 C CA . LEU A 1 186 ? -0.684 -9.380 18.561 1.00 62.41 186 LEU A CA 1
ATOM 1473 C C . LEU A 1 186 ? -0.582 -8.074 17.770 1.00 62.41 186 LEU A C 1
ATOM 1475 O O . LEU A 1 186 ? -1.441 -7.201 17.875 1.00 62.41 186 LEU A O 1
ATOM 1479 N N . THR A 1 187 ? 0.409 -8.005 16.884 1.00 56.84 187 THR A N 1
ATOM 1480 C CA . THR A 1 187 ? 0.556 -6.927 15.900 1.00 56.84 187 THR A CA 1
ATOM 1481 C C . THR A 1 187 ? 0.504 -7.524 14.506 1.00 56.84 187 THR A C 1
ATOM 1483 O O . THR A 1 187 ? 1.275 -8.431 14.190 1.00 56.84 187 THR A O 1
ATOM 1486 N N . ARG A 1 188 ? -0.380 -7.008 13.647 1.00 57.06 188 ARG A N 1
ATOM 1487 C CA . ARG A 1 188 ? -0.435 -7.392 12.233 1.00 57.06 188 ARG A CA 1
ATOM 1488 C C . ARG A 1 188 ? -0.326 -6.144 11.370 1.00 57.06 188 ARG A C 1
ATOM 1490 O O . ARG A 1 188 ? -1.134 -5.224 11.465 1.00 57.06 188 ARG A O 1
ATOM 1497 N N . HIS A 1 189 ? 0.695 -6.103 10.521 1.00 51.88 189 HIS A N 1
ATOM 1498 C CA . HIS A 1 189 ? 0.772 -5.085 9.479 1.00 51.88 189 HIS A CA 1
ATOM 1499 C C . HIS A 1 189 ? -0.326 -5.370 8.463 1.00 51.88 189 HIS A C 1
ATOM 1501 O O . HIS A 1 189 ? -0.386 -6.469 7.899 1.00 51.88 189 HIS A O 1
ATOM 1507 N N . LEU A 1 190 ? -1.215 -4.402 8.257 1.00 50.00 190 LEU A N 1
ATOM 1508 C CA . LEU A 1 190 ? -2.214 -4.529 7.220 1.00 50.00 190 LEU A CA 1
ATOM 1509 C C . LEU A 1 190 ? -1.527 -4.255 5.898 1.00 50.00 190 LEU A C 1
ATOM 1511 O O . LEU A 1 190 ? -1.178 -3.137 5.545 1.00 50.00 190 LEU A O 1
ATOM 1515 N N . GLN A 1 191 ? -1.320 -5.316 5.132 1.00 49.81 191 GLN A N 1
ATOM 1516 C CA . GLN A 1 191 ? -0.856 -5.208 3.760 1.00 49.81 191 GLN A CA 1
ATOM 1517 C C . GLN A 1 191 ? -1.992 -4.711 2.838 1.00 49.81 191 GLN A C 1
ATOM 1519 O O . GLN A 1 191 ? -2.236 -5.309 1.800 1.00 49.81 191 GLN A O 1
ATOM 1524 N N . LYS A 1 192 ? -2.698 -3.635 3.170 1.00 44.19 192 LYS A N 1
ATOM 1525 C CA . LYS A 1 192 ? -3.777 -3.033 2.367 1.00 44.19 192 LYS A CA 1
ATOM 1526 C C . LYS A 1 192 ? -3.897 -1.620 2.944 1.00 44.19 192 LYS A C 1
ATOM 1528 O O . LYS A 1 192 ? -4.210 -1.562 4.116 1.00 44.19 192 LYS A O 1
ATOM 1533 N N . TYR A 1 193 ? -3.331 -0.564 2.350 1.00 43.28 193 TYR A N 1
ATOM 1534 C CA . TYR A 1 193 ? -3.966 0.309 1.352 1.00 43.28 193 TYR A CA 1
ATOM 1535 C C . TYR A 1 193 ? -2.917 1.084 0.529 1.00 43.28 193 TYR A C 1
ATOM 1537 O O . TYR A 1 193 ? -2.551 2.203 0.863 1.00 43.28 193 TYR A O 1
ATOM 1545 N N . MET A 1 194 ? -2.442 0.520 -0.582 1.00 41.03 194 MET A N 1
ATOM 1546 C CA . MET A 1 194 ? -1.651 1.303 -1.550 1.00 41.03 194 MET A CA 1
ATOM 1547 C C . MET A 1 194 ? -2.093 1.137 -3.000 1.00 41.03 194 MET A C 1
ATOM 1549 O O . MET A 1 194 ? -1.453 1.690 -3.880 1.00 41.03 194 MET A O 1
ATOM 1553 N N . LEU A 1 195 ? -3.183 0.419 -3.272 1.00 48.47 195 LEU A N 1
ATOM 1554 C CA . LEU A 1 195 ? -3.649 0.213 -4.640 1.00 48.47 195 LEU A CA 1
ATOM 1555 C C . LEU A 1 195 ? -5.107 0.648 -4.758 1.00 48.47 195 LEU A C 1
ATOM 1557 O O . LEU A 1 195 ? -6.028 -0.158 -4.622 1.00 48.47 195 LEU A O 1
ATOM 1561 N N . ASP A 1 196 ? -5.308 1.948 -4.979 1.00 48.41 196 ASP A N 1
ATOM 1562 C CA . ASP A 1 196 ? -6.583 2.449 -5.481 1.00 48.41 196 ASP A CA 1
ATOM 1563 C C . ASP A 1 196 ? -6.766 1.930 -6.913 1.00 48.41 196 ASP A C 1
ATOM 1565 O O . ASP A 1 196 ? -6.106 2.371 -7.855 1.00 48.41 196 ASP A O 1
ATOM 1569 N N . CYS A 1 197 ? -7.670 0.965 -7.080 1.00 46.78 197 CYS A N 1
ATOM 1570 C CA . CYS A 1 197 ? -8.019 0.434 -8.395 1.00 46.78 197 CYS A CA 1
ATOM 1571 C C . CYS A 1 197 ? -8.655 1.496 -9.301 1.00 46.78 197 CYS A C 1
ATOM 1573 O O . CYS A 1 197 ? -8.678 1.295 -10.512 1.00 46.78 197 CYS A O 1
ATOM 1575 N N . LYS A 1 198 ? -9.136 2.630 -8.763 1.00 45.56 198 LYS A N 1
ATOM 1576 C CA . LYS A 1 198 ? -9.670 3.725 -9.585 1.00 45.56 198 LYS A CA 1
ATOM 1577 C C . LYS A 1 198 ? -8.592 4.372 -10.457 1.00 45.56 198 LYS A C 1
ATOM 1579 O O . LYS A 1 198 ? -8.924 4.857 -11.532 1.00 45.56 198 LYS A O 1
ATOM 1584 N N . GLY A 1 199 ? -7.316 4.318 -10.066 1.00 48.72 199 GLY A N 1
ATOM 1585 C CA . GLY A 1 199 ? -6.207 4.901 -10.834 1.00 48.72 199 GLY A CA 1
ATOM 1586 C C . GLY A 1 199 ? -5.761 4.098 -12.065 1.00 48.72 199 GLY A C 1
ATOM 1587 O O . GLY A 1 199 ? -5.059 4.633 -12.916 1.00 48.72 199 GLY A O 1
ATOM 1588 N N . VAL A 1 200 ? -6.170 2.830 -12.196 1.00 53.41 200 VAL A N 1
ATOM 1589 C CA . VAL A 1 200 ? -5.728 1.929 -13.287 1.00 53.41 200 VAL A CA 1
ATOM 1590 C C . VAL A 1 200 ? -6.543 2.134 -14.579 1.00 53.41 200 VAL A C 1
ATOM 1592 O O . VAL A 1 200 ? -6.300 1.491 -15.596 1.00 53.41 200 VAL A O 1
ATOM 1595 N N . THR A 1 201 ? -7.538 3.020 -14.571 1.00 52.31 201 THR A N 1
ATOM 1596 C CA . THR A 1 201 ? -8.736 2.802 -15.393 1.00 52.31 201 THR A CA 1
ATOM 1597 C C . THR A 1 201 ? -8.786 3.458 -16.767 1.00 52.31 201 THR A C 1
ATOM 1599 O O . THR A 1 201 ? -9.753 3.195 -17.473 1.00 52.31 201 THR A O 1
ATOM 1602 N N . GLU A 1 202 ? -7.798 4.239 -17.221 1.00 56.38 202 GLU A N 1
ATOM 1603 C CA . GLU A 1 202 ? -8.023 4.987 -18.474 1.00 56.38 202 GLU A CA 1
ATOM 1604 C C . GLU A 1 202 ? -6.930 4.872 -19.555 1.00 56.38 202 GLU A C 1
ATOM 1606 O O . GLU A 1 202 ? -7.292 4.801 -20.731 1.00 56.38 202 GLU A O 1
ATOM 1611 N N . ALA A 1 203 ? -5.630 4.768 -19.240 1.00 63.38 203 ALA A N 1
ATOM 1612 C CA . ALA A 1 203 ? -4.569 4.691 -20.266 1.00 63.38 203 ALA A CA 1
ATOM 1613 C C . ALA A 1 203 ? -3.446 3.693 -19.947 1.00 63.38 203 ALA A C 1
ATOM 1615 O O . ALA A 1 203 ? -2.377 4.053 -19.454 1.00 63.38 203 ALA A O 1
ATOM 1616 N N . LEU A 1 204 ? -3.681 2.425 -20.289 1.00 77.56 204 LEU A N 1
ATOM 1617 C CA . LEU A 1 204 ? -2.710 1.338 -20.107 1.00 77.56 204 LEU A CA 1
ATOM 1618 C C . LEU A 1 204 ? -1.719 1.193 -21.271 1.00 77.56 204 LEU A C 1
ATOM 1620 O O . LEU A 1 204 ? -0.697 0.526 -21.131 1.00 77.56 204 LEU A O 1
ATOM 1624 N N . HIS A 1 205 ? -1.995 1.821 -22.416 1.00 86.81 205 HIS A N 1
ATOM 1625 C CA . HIS A 1 205 ? -1.069 1.829 -23.548 1.00 86.81 205 HIS A CA 1
ATOM 1626 C C . HIS A 1 205 ? -0.031 2.934 -23.360 1.00 86.81 205 HIS A C 1
ATOM 1628 O O . HIS A 1 205 ? -0.375 4.046 -22.968 1.00 86.81 205 HIS A O 1
ATOM 1634 N N . PHE A 1 206 ? 1.236 2.654 -23.668 1.00 90.31 206 PHE A N 1
ATOM 1635 C CA . PHE A 1 206 ? 2.326 3.623 -23.549 1.00 90.31 206 PHE A CA 1
ATOM 1636 C C . PHE A 1 206 ? 3.117 3.690 -24.857 1.00 90.31 206 PHE A C 1
ATOM 1638 O O . PHE A 1 206 ? 3.776 2.726 -25.246 1.00 90.31 206 PHE A O 1
ATOM 1645 N N . VAL A 1 207 ? 3.047 4.823 -25.556 1.00 92.44 207 VAL A N 1
ATOM 1646 C CA . VAL A 1 207 ? 3.675 5.010 -26.873 1.00 92.44 207 VAL A CA 1
ATOM 1647 C C . VAL A 1 207 ? 4.403 6.347 -26.894 1.00 92.44 207 VAL A C 1
ATOM 1649 O O . VAL A 1 207 ? 3.865 7.371 -26.489 1.00 92.44 207 VAL A O 1
ATOM 1652 N N . GLY A 1 208 ? 5.657 6.348 -27.353 1.00 91.00 208 GLY A N 1
ATOM 1653 C CA . GLY A 1 208 ? 6.427 7.586 -27.516 1.00 91.00 208 GLY A CA 1
ATOM 1654 C C . GLY A 1 208 ? 6.744 8.330 -26.212 1.00 91.00 208 GLY A C 1
ATOM 1655 O O . GLY A 1 208 ? 7.004 9.527 -26.257 1.00 91.00 208 GLY A O 1
ATOM 1656 N N . GLY A 1 209 ? 6.737 7.645 -25.065 1.00 89.88 209 GLY A N 1
ATOM 1657 C CA . GLY A 1 209 ? 7.032 8.261 -23.767 1.00 89.88 209 GLY A CA 1
ATOM 1658 C C . GLY A 1 209 ? 5.811 8.799 -23.015 1.00 89.88 209 GLY A C 1
ATOM 1659 O O . GLY A 1 209 ? 5.994 9.431 -21.978 1.00 89.88 209 GLY A O 1
ATOM 1660 N N . ALA A 1 210 ? 4.593 8.551 -23.503 1.00 87.62 210 ALA A N 1
ATOM 1661 C CA . ALA A 1 210 ? 3.360 8.979 -22.852 1.00 87.62 210 ALA A CA 1
ATOM 1662 C C . ALA A 1 210 ? 2.310 7.863 -22.821 1.00 87.62 210 ALA A C 1
ATOM 1664 O O . ALA A 1 210 ? 2.293 6.971 -23.673 1.00 87.62 210 ALA A O 1
ATOM 1665 N N . GLN A 1 211 ? 1.417 7.952 -21.838 1.00 87.06 211 GLN A N 1
ATOM 1666 C CA . GLN A 1 211 ? 0.193 7.163 -21.784 1.00 87.06 211 GLN A CA 1
ATOM 1667 C C . GLN A 1 211 ? -0.751 7.566 -22.925 1.00 87.06 211 GLN A C 1
ATOM 1669 O O . GLN A 1 211 ? -0.891 8.749 -23.239 1.00 87.06 211 GLN A O 1
ATOM 1674 N N . VAL A 1 212 ? -1.392 6.579 -23.548 1.00 85.88 212 VAL A N 1
ATOM 1675 C CA . VAL A 1 212 ? -2.296 6.765 -24.684 1.00 85.88 212 VAL A CA 1
ATOM 1676 C C . VAL A 1 212 ? -3.614 6.048 -24.415 1.00 85.88 212 VAL A C 1
ATOM 1678 O O . VAL A 1 212 ? -3.645 4.868 -24.068 1.00 85.88 212 VAL A O 1
ATOM 1681 N N . HIS A 1 213 ? -4.715 6.766 -24.619 1.00 83.12 213 HIS A N 1
ATOM 1682 C CA . HIS A 1 213 ? -6.058 6.199 -24.590 1.00 83.12 213 HIS A CA 1
ATOM 1683 C C . HIS A 1 213 ? -6.407 5.669 -25.981 1.00 83.12 213 HIS A C 1
ATOM 1685 O O . HIS A 1 213 ? -6.426 6.428 -26.953 1.00 83.12 213 HIS A O 1
ATOM 1691 N N . LEU A 1 214 ? -6.680 4.369 -26.082 1.00 81.12 214 LEU A N 1
ATOM 1692 C CA . LEU A 1 214 ? -7.150 3.739 -27.314 1.00 81.12 214 LEU A CA 1
ATOM 1693 C C . LEU A 1 214 ? -8.634 3.411 -27.161 1.00 81.12 214 LEU A C 1
ATOM 1695 O O . LEU A 1 214 ? -9.007 2.696 -26.238 1.00 81.12 214 LEU A O 1
ATOM 1699 N N . ASN A 1 215 ? -9.464 3.899 -28.085 1.00 78.25 215 ASN A N 1
ATOM 1700 C CA . ASN A 1 215 ? -10.921 3.697 -28.052 1.00 78.25 215 ASN A CA 1
ATOM 1701 C C . ASN A 1 215 ? -11.425 2.832 -29.221 1.00 78.25 215 ASN A C 1
ATOM 1703 O O . ASN A 1 215 ? -12.621 2.560 -29.317 1.00 78.25 215 ASN A O 1
ATOM 1707 N N . SER A 1 216 ? -10.537 2.447 -30.145 1.00 80.06 216 SER A N 1
ATOM 1708 C CA . SER A 1 216 ? -10.919 1.911 -31.459 1.00 80.06 216 SER A CA 1
ATOM 1709 C C . SER A 1 216 ? -10.992 0.382 -31.518 1.00 80.06 216 SER A C 1
ATOM 1711 O O . SER A 1 216 ? -11.728 -0.172 -32.337 1.00 80.06 216 SER A O 1
ATOM 1713 N N . GLY A 1 217 ? -10.257 -0.315 -30.651 1.00 83.88 217 GLY A N 1
ATOM 1714 C CA . GLY A 1 217 ? -10.219 -1.771 -30.647 1.00 83.88 217 GLY A CA 1
ATOM 1715 C C . GLY A 1 217 ? -11.220 -2.435 -29.706 1.00 83.88 217 GLY A C 1
ATOM 1716 O O . GLY A 1 217 ? -11.933 -1.788 -28.933 1.00 83.88 217 GLY A O 1
ATOM 1717 N N . LYS A 1 218 ? -11.288 -3.769 -29.793 1.00 89.56 218 LYS A N 1
ATOM 1718 C CA . LYS A 1 218 ? -12.239 -4.586 -29.030 1.00 89.56 218 LYS A CA 1
ATOM 1719 C C . LYS A 1 218 ? -11.982 -4.446 -27.527 1.00 89.56 218 LYS A C 1
ATOM 1721 O O . LYS A 1 218 ? -10.854 -4.629 -27.071 1.00 89.56 218 LYS A O 1
ATOM 1726 N N . LYS A 1 219 ? -13.052 -4.187 -26.777 1.00 89.94 219 LYS A N 1
ATOM 1727 C CA . LYS A 1 219 ? -13.046 -4.160 -25.313 1.00 89.94 219 LYS A CA 1
ATOM 1728 C C . LYS A 1 219 ? -12.912 -5.565 -24.725 1.00 89.94 219 LYS A C 1
ATOM 1730 O O . LYS A 1 219 ? -13.500 -6.517 -25.250 1.00 89.94 219 LYS A O 1
ATOM 1735 N N . PHE A 1 220 ? -12.165 -5.686 -23.637 1.00 88.75 220 PHE A N 1
ATOM 1736 C CA . PHE A 1 220 ? -12.075 -6.895 -22.827 1.00 88.75 220 PHE A CA 1
ATOM 1737 C C . PHE A 1 220 ? -11.906 -6.543 -21.348 1.00 88.75 220 PHE A C 1
ATOM 1739 O O . PHE A 1 220 ? -11.333 -5.514 -21.000 1.00 88.75 220 PHE A O 1
ATOM 1746 N N . ASN A 1 221 ? -12.404 -7.418 -20.478 1.00 89.25 221 ASN A N 1
ATOM 1747 C CA . ASN A 1 221 ? -12.306 -7.234 -19.036 1.00 89.25 221 ASN A CA 1
ATOM 1748 C C . ASN A 1 221 ? -10.986 -7.801 -18.518 1.00 89.25 221 ASN A C 1
ATOM 1750 O O . ASN A 1 221 ? -10.637 -8.937 -18.841 1.00 89.25 221 ASN A O 1
ATOM 1754 N N . VAL A 1 222 ? -10.315 -7.039 -17.661 1.00 87.62 222 VAL A N 1
ATOM 1755 C CA . VAL A 1 222 ? -9.243 -7.534 -16.793 1.00 87.62 222 VAL A CA 1
ATOM 1756 C C . VAL A 1 222 ? -9.883 -7.948 -15.476 1.00 87.62 222 VAL A C 1
ATOM 1758 O O . VAL A 1 222 ? -10.672 -7.197 -14.897 1.00 87.62 222 VAL A O 1
ATOM 1761 N N . VAL A 1 223 ? -9.616 -9.169 -15.029 1.00 88.62 223 VAL A N 1
ATOM 1762 C CA . VAL A 1 223 ? -10.359 -9.814 -13.941 1.00 88.62 223 VAL A CA 1
ATOM 1763 C C . VAL A 1 223 ? -9.384 -10.288 -12.876 1.00 88.62 223 VAL A C 1
ATOM 1765 O O . VAL A 1 223 ? -8.419 -10.960 -13.207 1.00 88.62 223 VAL A O 1
ATOM 1768 N N . GLU A 1 224 ? -9.678 -10.003 -11.606 1.00 86.88 224 GLU A N 1
ATOM 1769 C CA . GLU A 1 224 ? -8.948 -10.561 -10.463 1.00 86.88 224 GLU A CA 1
ATOM 1770 C C . GLU A 1 224 ? -9.241 -12.071 -10.377 1.00 86.88 224 GLU A C 1
ATOM 1772 O O . GLU A 1 224 ? -10.375 -12.445 -10.044 1.00 86.88 224 GLU A O 1
ATOM 1777 N N . PRO A 1 225 ? -8.259 -12.966 -10.601 1.00 88.62 225 PRO A N 1
ATOM 1778 C CA . PRO A 1 225 ?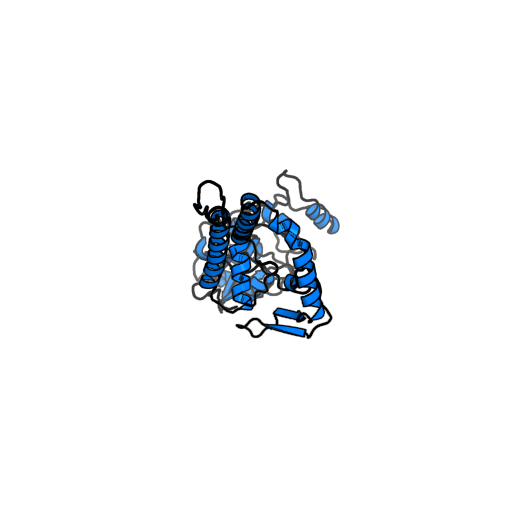 -8.521 -14.403 -10.704 1.00 88.62 225 PRO A CA 1
ATOM 1779 C C . PRO A 1 225 ? -9.093 -15.016 -9.423 1.00 88.62 225 PRO A C 1
ATOM 1781 O O . PRO A 1 225 ? -9.880 -15.958 -9.472 1.00 88.62 225 PRO A O 1
ATOM 1784 N N . ARG A 1 226 ? -8.720 -14.469 -8.260 1.00 80.75 226 ARG A N 1
ATOM 1785 C CA . ARG A 1 226 ? -9.142 -14.977 -6.948 1.00 80.75 226 ARG A CA 1
ATOM 1786 C C . ARG A 1 226 ? -10.623 -14.739 -6.660 1.00 80.75 226 ARG A C 1
ATOM 1788 O O . ARG A 1 226 ? -11.260 -15.578 -6.031 1.00 80.75 226 ARG A O 1
ATOM 1795 N N . SER A 1 227 ? -11.144 -13.572 -7.032 1.00 81.88 227 SER A N 1
ATOM 1796 C CA . SER A 1 227 ? -12.503 -13.146 -6.675 1.00 81.88 227 SER A CA 1
ATOM 1797 C C . SER A 1 227 ? -13.476 -13.211 -7.852 1.00 81.88 227 SER A C 1
ATOM 1799 O O . SER A 1 227 ? -14.687 -13.192 -7.643 1.00 81.88 227 SER A O 1
ATOM 1801 N N . GLY A 1 228 ? -12.961 -13.252 -9.086 1.00 85.50 228 GLY A N 1
ATOM 1802 C CA . GLY A 1 228 ? -13.749 -13.095 -10.307 1.00 85.50 228 GLY A CA 1
ATOM 1803 C C . GLY A 1 228 ? -14.224 -11.659 -10.552 1.00 85.50 228 GLY A C 1
ATOM 1804 O O . GLY A 1 228 ? -14.971 -11.415 -11.499 1.00 85.50 228 GLY A O 1
ATOM 1805 N N . LYS A 1 229 ? -13.819 -10.694 -9.717 1.00 84.12 229 LYS A N 1
ATOM 1806 C CA . LYS A 1 229 ? -14.189 -9.288 -9.872 1.00 84.12 229 LYS A CA 1
ATOM 1807 C C . LYS A 1 229 ? -13.456 -8.676 -11.066 1.00 84.12 229 LYS A C 1
ATOM 1809 O O . LYS A 1 229 ? -12.246 -8.824 -11.202 1.00 84.12 229 LYS A O 1
ATOM 1814 N N . THR A 1 230 ? -14.170 -7.917 -11.892 1.00 86.62 230 THR A N 1
ATOM 1815 C CA . THR A 1 230 ? -13.546 -7.077 -12.921 1.00 86.62 230 THR A CA 1
ATOM 1816 C C . THR A 1 230 ? -12.761 -5.939 -12.268 1.00 86.62 230 THR A C 1
ATOM 1818 O O . THR A 1 230 ? -13.323 -5.149 -11.507 1.00 86.62 230 THR A O 1
ATOM 1821 N N . LEU A 1 231 ? -11.462 -5.878 -12.559 1.00 81.12 231 LEU A N 1
ATOM 1822 C CA . LEU A 1 231 ? -10.552 -4.828 -12.108 1.00 81.12 231 LEU A CA 1
ATOM 1823 C C . LEU A 1 231 ? -10.715 -3.571 -12.961 1.00 81.12 231 LEU A C 1
ATOM 1825 O O . LEU A 1 231 ? -10.883 -2.480 -12.424 1.00 81.12 231 LEU A O 1
ATOM 1829 N N . THR A 1 232 ? -10.697 -3.742 -14.283 1.00 83.69 232 THR A N 1
ATOM 1830 C CA . THR A 1 232 ? -10.869 -2.668 -15.265 1.00 83.69 232 THR A CA 1
ATOM 1831 C C . THR A 1 232 ? -11.317 -3.233 -16.619 1.00 83.69 232 THR A C 1
ATOM 1833 O O . THR A 1 232 ? -11.298 -4.449 -16.837 1.00 83.69 232 THR A O 1
ATOM 1836 N N . GLU A 1 233 ? -11.727 -2.355 -17.531 1.00 84.56 233 GLU A N 1
ATOM 1837 C CA . GLU A 1 233 ? -11.985 -2.669 -18.937 1.00 84.56 233 GLU A CA 1
ATOM 1838 C C . GLU A 1 233 ? -10.864 -2.075 -19.798 1.00 84.56 233 GLU A C 1
ATOM 1840 O O . GLU A 1 233 ? -10.509 -0.906 -19.663 1.00 84.56 233 GLU A O 1
ATOM 1845 N N . CYS A 1 234 ? -10.314 -2.881 -20.700 1.00 84.31 234 CYS A N 1
ATOM 1846 C CA . CYS A 1 234 ? -9.218 -2.503 -21.583 1.00 84.31 234 CYS A CA 1
ATOM 1847 C C . CYS A 1 234 ? -9.643 -2.589 -23.045 1.00 84.31 234 CYS A C 1
ATOM 1849 O O . CYS A 1 234 ? -10.472 -3.417 -23.422 1.00 84.31 234 CYS A O 1
ATOM 1851 N N . HIS A 1 235 ? -9.004 -1.790 -23.896 1.00 87.50 235 HIS A N 1
ATOM 1852 C CA . HIS A 1 235 ? -9.118 -1.911 -25.347 1.00 87.50 235 HIS A CA 1
ATOM 1853 C C . HIS A 1 235 ? -7.896 -2.626 -25.918 1.00 87.50 235 HIS A C 1
ATOM 1855 O O . HIS A 1 235 ? -6.759 -2.219 -25.672 1.00 87.50 235 HIS A O 1
ATOM 1861 N N . ALA A 1 236 ? -8.122 -3.673 -26.711 1.00 89.81 236 ALA A N 1
ATOM 1862 C CA . ALA A 1 236 ? -7.067 -4.292 -27.504 1.00 89.81 236 ALA A CA 1
ATOM 1863 C C . ALA A 1 236 ? -6.590 -3.315 -28.589 1.00 89.81 236 ALA A C 1
ATOM 1865 O O . ALA A 1 236 ? -7.421 -2.702 -29.252 1.00 89.81 236 ALA A O 1
ATOM 1866 N N . ALA A 1 237 ? -5.280 -3.187 -28.803 1.00 91.50 237 ALA A N 1
ATOM 1867 C CA . ALA A 1 237 ? -4.758 -2.343 -29.876 1.00 91.50 237 ALA A CA 1
ATOM 1868 C C . ALA A 1 237 ? -5.102 -2.927 -31.261 1.00 91.50 237 ALA A C 1
ATOM 1870 O O . ALA A 1 237 ? -5.008 -4.134 -31.495 1.00 91.50 237 ALA A O 1
ATOM 1871 N N . THR A 1 238 ? -5.493 -2.064 -32.193 1.00 93.62 238 THR A N 1
ATOM 1872 C CA . THR A 1 238 ? -5.720 -2.394 -33.604 1.00 93.62 238 THR A CA 1
ATOM 1873 C C . THR A 1 238 ? -4.402 -2.507 -34.372 1.00 93.62 238 THR A C 1
ATOM 1875 O O . THR A 1 238 ? -3.358 -2.018 -33.940 1.00 93.62 238 THR A O 1
ATOM 1878 N N . ALA A 1 239 ? -4.442 -3.114 -35.562 1.00 95.06 239 ALA A N 1
ATOM 1879 C CA . ALA A 1 239 ? -3.262 -3.222 -36.422 1.00 95.06 239 ALA A CA 1
ATOM 1880 C C . ALA A 1 239 ? -2.652 -1.850 -36.778 1.00 95.06 239 ALA A C 1
ATOM 1882 O O . ALA A 1 239 ? -1.431 -1.729 -36.846 1.00 95.06 239 ALA A O 1
ATOM 1883 N N . GLU A 1 240 ? -3.481 -0.815 -36.959 1.00 93.94 240 GLU A N 1
ATOM 1884 C CA . GLU A 1 240 ? -2.995 0.538 -37.261 1.00 93.94 240 GLU A CA 1
ATOM 1885 C C . GLU A 1 240 ? -2.354 1.200 -36.032 1.00 93.94 240 GLU A C 1
ATOM 1887 O O . GLU A 1 240 ? -1.316 1.844 -36.150 1.00 93.94 240 GLU A O 1
ATOM 1892 N N . GLU A 1 241 ? -2.901 0.990 -34.831 1.00 94.00 241 GLU A N 1
ATOM 1893 C CA . GLU A 1 241 ? -2.291 1.475 -33.583 1.00 94.00 241 GLU A CA 1
ATOM 1894 C C . GLU A 1 241 ? -0.935 0.798 -33.321 1.00 94.00 241 GLU A C 1
ATOM 1896 O O . GLU A 1 241 ? 0.036 1.473 -32.975 1.00 94.00 241 GLU A O 1
ATOM 1901 N N . VAL A 1 242 ? -0.827 -0.512 -33.575 1.00 95.06 242 VAL A N 1
ATOM 1902 C CA . VAL A 1 242 ? 0.451 -1.241 -33.501 1.00 95.06 242 VAL A CA 1
ATOM 1903 C C . VAL A 1 242 ? 1.446 -0.707 -34.532 1.00 95.06 242 VAL A C 1
ATOM 1905 O O . VAL A 1 242 ? 2.604 -0.454 -34.198 1.00 95.06 242 VAL A O 1
ATOM 1908 N N . LYS A 1 243 ? 1.010 -0.476 -35.775 1.00 95.94 243 LYS A N 1
ATOM 1909 C CA . LYS A 1 243 ? 1.851 0.118 -36.821 1.00 95.94 243 LYS A CA 1
ATOM 1910 C C . LYS A 1 243 ? 2.366 1.501 -36.411 1.00 95.94 243 LYS A C 1
ATOM 1912 O O . LYS A 1 243 ? 3.562 1.757 -36.532 1.00 95.94 243 LYS A O 1
ATOM 1917 N N . ASN A 1 244 ? 1.515 2.351 -35.837 1.00 94.31 244 ASN A N 1
ATOM 1918 C CA . ASN A 1 244 ? 1.911 3.665 -35.322 1.00 94.31 244 ASN A CA 1
ATOM 1919 C C . ASN A 1 244 ? 2.947 3.565 -34.189 1.00 94.31 244 ASN A C 1
ATOM 1921 O O . ASN A 1 244 ? 3.898 4.355 -34.143 1.00 94.31 244 ASN A O 1
ATOM 1925 N N . ALA A 1 245 ? 2.810 2.584 -33.291 1.00 95.25 245 ALA A N 1
ATOM 1926 C CA . ALA A 1 245 ? 3.801 2.324 -32.248 1.00 95.25 245 ALA A CA 1
ATOM 1927 C C . ALA A 1 245 ? 5.153 1.886 -32.844 1.00 95.25 245 ALA A C 1
ATOM 1929 O O . ALA A 1 245 ? 6.200 2.401 -32.445 1.00 95.25 245 ALA A O 1
ATOM 1930 N N . VAL A 1 246 ? 5.135 1.011 -33.855 1.00 97.62 246 VAL A N 1
ATOM 1931 C CA . VAL A 1 246 ? 6.336 0.560 -34.580 1.00 97.62 246 VAL A CA 1
ATOM 1932 C C . VAL A 1 246 ? 7.016 1.718 -35.317 1.00 97.62 246 VAL A C 1
ATOM 1934 O O . VAL A 1 246 ? 8.231 1.887 -35.211 1.00 97.62 246 VAL A O 1
ATOM 1937 N N . GLU A 1 247 ? 6.260 2.569 -36.011 1.00 97.44 247 GLU A N 1
ATOM 1938 C CA . GLU A 1 247 ? 6.799 3.765 -36.670 1.00 97.44 247 GLU A CA 1
ATOM 1939 C C . GLU A 1 247 ? 7.409 4.752 -35.665 1.00 97.44 247 GLU A C 1
ATOM 1941 O O . GLU A 1 247 ? 8.459 5.349 -35.923 1.00 97.44 247 GLU A O 1
ATOM 1946 N N . THR A 1 248 ? 6.790 4.903 -34.493 1.00 97.31 248 THR A N 1
ATOM 1947 C CA . THR A 1 248 ? 7.323 5.727 -33.400 1.00 97.31 248 THR A CA 1
ATOM 1948 C C . THR A 1 248 ? 8.642 5.158 -32.872 1.00 97.31 248 THR A C 1
ATOM 1950 O O . THR A 1 248 ? 9.612 5.902 -32.711 1.00 97.31 248 THR A O 1
ATOM 1953 N N . ALA A 1 249 ? 8.728 3.838 -32.689 1.00 97.25 249 ALA A N 1
ATOM 1954 C CA . ALA A 1 249 ? 9.965 3.164 -32.302 1.00 97.25 249 ALA A CA 1
ATOM 1955 C C . ALA A 1 249 ? 11.069 3.332 -33.362 1.00 97.25 249 ALA A C 1
ATOM 1957 O O . ALA A 1 249 ? 12.215 3.626 -33.016 1.00 97.25 249 ALA A O 1
ATOM 1958 N N . HIS A 1 250 ? 10.729 3.242 -34.653 1.00 97.06 250 HIS A N 1
ATOM 1959 C CA . HIS A 1 250 ? 11.669 3.505 -35.747 1.00 97.06 250 HIS A CA 1
ATOM 1960 C C . HIS A 1 250 ? 12.230 4.929 -35.711 1.00 97.06 250 HIS A C 1
ATOM 1962 O O . HIS A 1 250 ? 13.430 5.113 -35.912 1.00 97.06 250 HIS A O 1
ATOM 1968 N N . LYS A 1 251 ? 11.396 5.933 -35.418 1.00 97.19 251 LYS A N 1
ATOM 1969 C CA . LYS A 1 251 ? 11.834 7.334 -35.287 1.00 97.19 251 LYS A CA 1
ATOM 1970 C C . LYS A 1 251 ? 12.746 7.551 -34.073 1.00 97.19 251 LYS A C 1
ATOM 1972 O O . LYS A 1 251 ? 13.660 8.367 -34.147 1.00 97.19 251 LYS A O 1
ATOM 1977 N N . ALA A 1 252 ? 12.530 6.821 -32.977 1.00 95.88 252 ALA A N 1
ATOM 1978 C CA . ALA A 1 252 ? 13.344 6.920 -31.762 1.00 95.88 252 ALA A CA 1
ATOM 1979 C C . ALA A 1 252 ? 14.692 6.172 -31.854 1.00 95.88 252 ALA A C 1
ATOM 1981 O O . ALA A 1 252 ? 15.658 6.542 -31.177 1.00 95.88 252 ALA A O 1
ATOM 1982 N N . LEU A 1 253 ? 14.775 5.136 -32.698 1.00 95.06 253 LEU A N 1
ATOM 1983 C CA . LEU A 1 253 ? 15.933 4.245 -32.809 1.00 95.06 253 LEU A CA 1
ATOM 1984 C C . LEU A 1 253 ? 17.273 4.973 -33.046 1.00 95.06 253 LEU A C 1
ATOM 1986 O O . LEU A 1 253 ? 18.216 4.650 -32.323 1.00 95.06 253 LEU A O 1
ATOM 1990 N N . PRO A 1 254 ? 17.417 5.947 -33.973 1.00 94.75 254 PRO A N 1
ATOM 1991 C CA . PRO A 1 254 ? 18.707 6.604 -34.216 1.00 94.75 254 PRO A CA 1
ATOM 1992 C C . PRO A 1 254 ? 19.275 7.298 -32.970 1.00 94.75 254 PRO A C 1
ATOM 1994 O O . PRO A 1 254 ? 20.471 7.192 -32.677 1.00 94.75 254 PRO A O 1
ATOM 1997 N N . THR A 1 255 ? 18.415 7.956 -32.189 1.00 94.56 255 THR A N 1
ATOM 1998 C CA . THR A 1 255 ? 18.800 8.637 -30.945 1.00 94.56 255 THR A CA 1
ATOM 1999 C C . THR A 1 255 ? 19.248 7.636 -29.882 1.00 94.56 255 THR A C 1
ATOM 2001 O O . THR A 1 255 ? 20.273 7.831 -29.233 1.00 94.56 255 THR A O 1
ATOM 2004 N N . TRP A 1 256 ? 18.527 6.523 -29.725 1.00 94.31 256 TRP A N 1
ATOM 2005 C CA . TRP A 1 256 ? 18.886 5.491 -28.748 1.00 94.31 256 TRP A CA 1
ATOM 2006 C C . TRP A 1 256 ? 20.143 4.701 -29.145 1.00 94.31 256 TRP A C 1
ATOM 2008 O O . TRP A 1 256 ? 21.007 4.410 -28.313 1.00 94.31 256 TRP A O 1
ATOM 2018 N N . ALA A 1 257 ? 20.278 4.374 -30.431 1.00 91.62 257 ALA A N 1
ATOM 2019 C CA . ALA A 1 257 ? 21.407 3.623 -30.967 1.00 91.62 257 ALA A CA 1
ATOM 2020 C C . ALA A 1 257 ? 22.722 4.415 -30.879 1.00 91.62 257 ALA A C 1
ATOM 2022 O O . ALA A 1 257 ? 23.755 3.840 -30.528 1.00 91.62 257 ALA A O 1
ATOM 2023 N N . SER A 1 258 ? 22.677 5.729 -31.127 1.00 91.06 258 SER A N 1
ATOM 2024 C CA . SER A 1 258 ? 23.842 6.622 -31.008 1.00 91.06 258 SER A CA 1
ATOM 2025 C C . SER A 1 258 ? 24.244 6.937 -29.561 1.00 91.06 258 SER A C 1
ATOM 2027 O O . SER A 1 258 ? 25.355 7.413 -29.322 1.00 91.06 258 SER A O 1
ATOM 2029 N N . MET A 1 259 ? 23.389 6.639 -28.578 1.00 92.56 259 MET A N 1
ATOM 2030 C CA . MET A 1 259 ? 23.709 6.819 -27.164 1.00 92.56 259 MET A CA 1
ATOM 2031 C C . MET A 1 259 ? 24.860 5.892 -26.729 1.00 92.56 259 MET A C 1
ATOM 2033 O O . MET A 1 259 ? 24.880 4.706 -27.041 1.00 92.56 259 MET A O 1
ATOM 2037 N N . GLY A 1 260 ? 25.838 6.410 -25.982 1.00 90.81 260 GLY A N 1
ATOM 2038 C CA . GLY A 1 260 ? 26.935 5.589 -25.457 1.00 90.81 260 GLY A CA 1
ATOM 2039 C C . GLY A 1 260 ? 26.459 4.538 -24.443 1.00 90.81 260 GLY A C 1
ATOM 2040 O O . GLY A 1 260 ? 25.473 4.752 -23.735 1.00 90.81 260 GLY A O 1
ATOM 2041 N N . TRP A 1 261 ? 27.192 3.425 -24.322 1.00 90.75 261 TRP A N 1
ATOM 2042 C CA . TRP A 1 261 ? 26.844 2.318 -23.415 1.00 90.75 261 TRP A CA 1
ATOM 2043 C C . TRP A 1 261 ? 26.654 2.751 -21.960 1.00 90.75 261 TRP A C 1
ATOM 2045 O O . TRP A 1 261 ? 25.726 2.278 -21.314 1.00 90.75 261 TRP A O 1
ATOM 2055 N N . LEU A 1 262 ? 27.483 3.678 -21.468 1.00 91.88 262 LEU A N 1
ATOM 2056 C CA . LEU A 1 262 ? 27.381 4.195 -20.100 1.00 91.88 262 LEU A CA 1
ATOM 2057 C C . LEU A 1 262 ? 26.029 4.875 -19.844 1.00 91.88 262 LEU A C 1
ATOM 2059 O O . LEU A 1 262 ? 25.352 4.528 -18.883 1.00 91.88 262 LEU A O 1
ATOM 2063 N N . LYS A 1 263 ? 25.593 5.757 -20.752 1.00 94.56 263 LYS A N 1
ATOM 2064 C CA . LYS A 1 263 ? 24.304 6.458 -20.648 1.00 94.56 263 LYS A CA 1
ATOM 2065 C C . LYS A 1 263 ? 23.114 5.504 -20.764 1.00 94.56 263 LYS A C 1
ATOM 2067 O O . LYS A 1 263 ? 22.148 5.634 -20.023 1.00 94.56 263 LYS A O 1
ATOM 2072 N N . ARG A 1 264 ? 23.189 4.493 -21.640 1.00 94.50 264 ARG A N 1
ATOM 2073 C CA . ARG A 1 264 ? 22.161 3.436 -21.682 1.00 94.50 264 ARG A CA 1
ATOM 2074 C C . ARG A 1 264 ? 22.106 2.653 -20.369 1.00 94.50 264 ARG A C 1
ATOM 2076 O O . ARG A 1 264 ? 21.021 2.383 -19.866 1.00 94.50 264 ARG A O 1
ATOM 2083 N N . GLY A 1 265 ? 23.264 2.332 -19.794 1.00 95.62 265 GLY A N 1
ATOM 2084 C CA . GLY A 1 265 ? 23.358 1.673 -18.493 1.00 95.62 265 GLY A CA 1
ATOM 2085 C C . GLY A 1 265 ? 22.809 2.520 -17.342 1.00 95.62 265 GLY A C 1
ATOM 2086 O O . GLY A 1 265 ? 22.192 1.975 -16.434 1.00 95.62 265 GLY A O 1
ATOM 2087 N N . GLU A 1 266 ? 22.970 3.846 -17.381 1.00 96.50 266 GLU A N 1
ATOM 2088 C CA . GLU A 1 266 ? 22.340 4.766 -16.419 1.00 96.50 266 GLU A CA 1
ATOM 2089 C C . GLU A 1 266 ? 20.813 4.679 -16.456 1.00 96.50 266 GLU A C 1
ATOM 2091 O O . GLU A 1 266 ? 20.197 4.610 -15.395 1.00 96.50 266 GLU A O 1
ATOM 2096 N N . VAL A 1 267 ? 20.209 4.602 -17.648 1.00 96.19 267 VAL A N 1
ATOM 2097 C CA . VAL A 1 267 ? 18.756 4.412 -17.794 1.00 96.19 267 VAL A CA 1
ATOM 2098 C C . VAL A 1 267 ? 18.317 3.093 -17.157 1.00 96.19 267 VAL A C 1
ATOM 2100 O O . VAL A 1 267 ? 17.426 3.101 -16.316 1.00 96.19 267 VAL A O 1
ATOM 2103 N N . LEU A 1 268 ? 18.984 1.977 -17.480 1.00 97.06 268 LEU A N 1
ATOM 2104 C CA . LEU A 1 268 ? 18.649 0.660 -16.916 1.00 97.06 268 LEU A CA 1
ATOM 2105 C C . LEU A 1 268 ? 18.816 0.619 -15.388 1.00 97.06 268 LEU A C 1
ATOM 2107 O O . LEU A 1 268 ? 17.971 0.073 -14.684 1.00 97.06 268 LEU A O 1
ATOM 2111 N N . ARG A 1 269 ? 19.870 1.249 -14.857 1.00 97.69 269 ARG A N 1
ATOM 2112 C CA . ARG A 1 269 ? 20.088 1.355 -13.408 1.00 97.69 269 ARG A CA 1
ATOM 2113 C C . ARG A 1 269 ? 19.020 2.211 -12.738 1.00 97.69 269 ARG A C 1
ATOM 2115 O O . ARG A 1 269 ? 18.559 1.864 -11.655 1.00 97.69 269 ARG A O 1
ATOM 2122 N N . LYS A 1 270 ? 18.599 3.306 -13.380 1.00 97.56 270 LYS A N 1
ATOM 2123 C CA . LYS A 1 270 ? 17.506 4.131 -12.863 1.00 97.56 270 LYS A CA 1
ATOM 2124 C C . LYS A 1 270 ? 16.190 3.356 -12.846 1.00 97.56 270 LYS A C 1
ATOM 2126 O O . LYS A 1 270 ? 15.443 3.472 -11.882 1.00 97.56 270 LYS A O 1
ATOM 2131 N N . THR A 1 271 ? 15.932 2.525 -13.856 1.00 96.88 271 THR A N 1
ATOM 2132 C CA . THR A 1 271 ? 14.789 1.602 -13.860 1.00 96.88 271 THR A CA 1
ATOM 2133 C C . THR A 1 271 ? 14.856 0.629 -12.683 1.00 96.88 271 THR A C 1
ATOM 2135 O O . THR A 1 271 ? 13.871 0.502 -11.965 1.00 96.88 271 THR A O 1
ATOM 2138 N N . ALA A 1 272 ? 16.010 0.007 -12.422 1.00 96.50 272 ALA A N 1
ATOM 2139 C CA . ALA A 1 272 ? 16.194 -0.883 -11.272 1.00 96.50 272 ALA A CA 1
ATOM 2140 C C . ALA A 1 272 ? 15.962 -0.171 -9.923 1.00 96.50 272 ALA A C 1
ATOM 2142 O O . ALA A 1 272 ? 15.299 -0.713 -9.043 1.00 96.50 272 ALA A O 1
ATOM 2143 N N . GLU A 1 273 ? 16.455 1.063 -9.769 1.00 93.38 273 GLU A N 1
A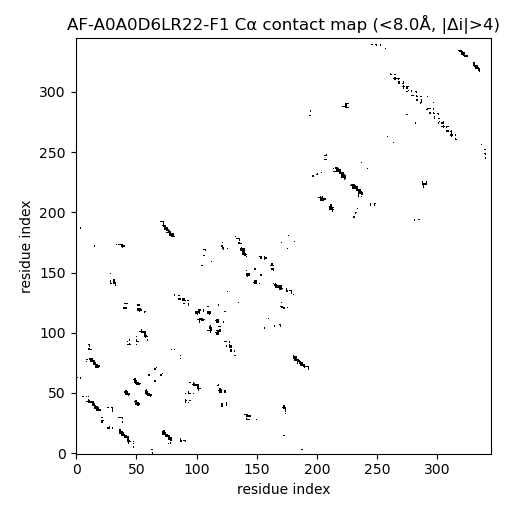TOM 2144 C CA . GLU A 1 273 ? 16.221 1.895 -8.579 1.00 93.38 273 GLU A CA 1
ATOM 2145 C C . GLU A 1 273 ? 14.724 2.179 -8.369 1.00 93.38 273 GLU A C 1
ATOM 2147 O O . GLU A 1 273 ? 14.213 2.046 -7.257 1.00 93.38 273 GLU A O 1
ATOM 2152 N N . LEU A 1 274 ? 14.006 2.536 -9.441 1.00 89.75 274 LEU A N 1
ATOM 2153 C CA . LEU A 1 274 ? 12.565 2.789 -9.395 1.00 89.75 274 LEU A CA 1
ATOM 2154 C C . LEU A 1 274 ? 11.777 1.513 -9.071 1.00 89.75 274 LEU A C 1
ATOM 2156 O O . LEU A 1 274 ? 10.896 1.554 -8.216 1.00 89.75 274 LEU A O 1
ATOM 2160 N N . LEU A 1 275 ? 12.127 0.377 -9.678 1.00 89.44 275 LEU A N 1
ATOM 2161 C CA . LEU A 1 275 ? 11.536 -0.921 -9.341 1.00 89.44 275 LEU A CA 1
ATOM 2162 C C . LEU A 1 275 ? 11.761 -1.272 -7.867 1.00 89.44 275 LEU A C 1
ATOM 2164 O O . LEU A 1 275 ? 10.832 -1.716 -7.205 1.00 89.44 275 LEU A O 1
ATOM 2168 N N . GLY A 1 276 ? 12.956 -1.016 -7.328 1.00 80.00 276 GLY A N 1
ATOM 2169 C CA . GLY A 1 276 ? 13.249 -1.210 -5.906 1.00 80.00 276 GLY A CA 1
ATOM 2170 C C . GLY A 1 276 ? 12.391 -0.323 -5.004 1.00 80.00 276 GLY A C 1
ATOM 2171 O O . GLY A 1 276 ? 11.794 -0.811 -4.045 1.00 80.00 276 GLY A O 1
ATOM 2172 N N . LYS A 1 277 ? 12.264 0.966 -5.346 1.00 78.25 277 LYS A N 1
ATOM 2173 C CA . LYS A 1 277 ? 11.431 1.930 -4.609 1.00 78.25 277 LYS A CA 1
ATOM 2174 C C . LYS A 1 277 ? 9.949 1.535 -4.587 1.00 78.25 277 LYS A C 1
ATOM 2176 O O . LYS A 1 277 ? 9.286 1.755 -3.578 1.00 78.25 277 LYS A O 1
ATOM 2181 N N . HIS A 1 278 ? 9.450 0.952 -5.675 1.00 80.25 278 HIS A N 1
ATOM 2182 C CA . HIS A 1 278 ? 8.047 0.561 -5.849 1.00 80.25 278 HIS A CA 1
ATOM 2183 C C . HIS A 1 278 ? 7.820 -0.958 -5.740 1.00 80.25 278 HIS A C 1
ATOM 2185 O O . HIS A 1 278 ? 6.770 -1.456 -6.139 1.00 80.25 278 HIS A O 1
ATOM 2191 N N . CYS A 1 279 ? 8.779 -1.711 -5.185 1.00 79.75 279 CYS A N 1
ATOM 2192 C CA . CYS A 1 279 ? 8.778 -3.176 -5.240 1.00 79.75 279 CYS A CA 1
ATOM 2193 C C . CYS A 1 279 ? 7.512 -3.791 -4.633 1.00 79.75 279 CYS A C 1
ATOM 2195 O O . CYS A 1 279 ? 6.849 -4.615 -5.260 1.00 79.75 279 CYS A O 1
ATOM 2197 N N . GLU A 1 280 ? 7.131 -3.336 -3.438 1.00 81.12 280 GLU A N 1
ATOM 2198 C CA . GLU A 1 280 ? 5.919 -3.823 -2.779 1.00 81.12 280 GLU A CA 1
ATOM 2199 C C . GLU A 1 280 ? 4.648 -3.472 -3.544 1.00 81.12 280 GLU A C 1
ATOM 2201 O O . GLU A 1 280 ? 3.737 -4.289 -3.613 1.00 81.12 280 GLU A O 1
ATOM 2206 N N . GLU A 1 281 ? 4.576 -2.271 -4.112 1.00 79.06 281 GLU A N 1
ATOM 2207 C CA . GLU A 1 281 ? 3.421 -1.814 -4.882 1.00 79.06 281 GLU A CA 1
ATOM 2208 C C . GLU A 1 281 ? 3.206 -2.698 -6.118 1.00 79.06 281 GLU A C 1
ATOM 2210 O O . GLU A 1 281 ? 2.113 -3.225 -6.327 1.00 79.06 281 GLU A O 1
ATOM 2215 N N . ILE A 1 282 ? 4.277 -2.941 -6.879 1.00 85.56 282 ILE A N 1
ATOM 2216 C CA . ILE A 1 282 ? 4.258 -3.778 -8.084 1.00 85.56 282 ILE A CA 1
ATOM 2217 C C . ILE A 1 282 ? 3.937 -5.232 -7.728 1.00 85.56 282 ILE A C 1
ATOM 2219 O O . ILE A 1 282 ? 3.051 -5.829 -8.335 1.00 85.56 282 ILE A O 1
ATOM 2223 N N . ALA A 1 283 ? 4.587 -5.796 -6.703 1.00 82.31 283 ALA A N 1
ATOM 2224 C CA . ALA A 1 283 ? 4.343 -7.173 -6.274 1.00 82.31 283 ALA A CA 1
ATOM 2225 C C . ALA A 1 283 ? 2.880 -7.403 -5.858 1.00 82.31 283 ALA A C 1
ATOM 2227 O O . ALA A 1 283 ? 2.314 -8.474 -6.069 1.00 82.31 283 ALA A O 1
ATOM 2228 N N . ARG A 1 284 ? 2.226 -6.391 -5.285 1.00 79.06 284 ARG A N 1
ATOM 2229 C CA . ARG A 1 284 ? 0.804 -6.472 -4.935 1.00 79.06 284 ARG A CA 1
ATOM 2230 C C . ARG A 1 284 ? -0.096 -6.451 -6.162 1.00 79.06 284 ARG A C 1
ATOM 2232 O O . ARG A 1 284 ? -1.052 -7.224 -6.187 1.00 79.06 284 ARG A O 1
ATOM 2239 N N . TRP A 1 285 ? 0.194 -5.607 -7.154 1.00 86.69 285 TRP A N 1
ATOM 2240 C CA . TRP A 1 285 ? -0.538 -5.632 -8.423 1.00 86.69 285 TRP A CA 1
ATOM 2241 C C . TRP A 1 285 ? -0.404 -6.985 -9.109 1.00 86.69 285 TRP A C 1
ATOM 2243 O O . TRP A 1 285 ? -1.412 -7.558 -9.503 1.00 86.69 285 TRP A O 1
ATOM 2253 N N . GLU A 1 286 ? 0.804 -7.544 -9.133 1.00 89.56 286 GLU A N 1
ATOM 2254 C CA . GLU A 1 286 ? 1.063 -8.889 -9.646 1.00 89.56 286 GLU A CA 1
ATOM 2255 C C . GLU A 1 286 ? 0.214 -9.958 -8.941 1.00 89.56 286 GLU A C 1
ATOM 2257 O O . GLU A 1 286 ? -0.354 -10.833 -9.592 1.00 89.56 286 GLU A O 1
ATOM 2262 N N . CYS A 1 287 ? 0.057 -9.884 -7.616 1.00 85.94 287 CYS A N 1
ATOM 2263 C CA . CYS A 1 287 ? -0.839 -10.785 -6.885 1.00 85.94 287 CYS A CA 1
ATOM 2264 C C . CYS A 1 287 ? -2.313 -10.604 -7.240 1.00 85.94 287 CYS A C 1
ATOM 2266 O O . CYS A 1 287 ? -3.052 -11.584 -7.291 1.00 85.94 287 CYS A O 1
ATOM 2268 N N . ILE A 1 288 ? -2.760 -9.360 -7.407 1.00 85.38 288 ILE A N 1
ATOM 2269 C CA . ILE A 1 288 ? -4.161 -9.048 -7.701 1.00 85.38 288 ILE A CA 1
ATOM 2270 C C . ILE A 1 288 ? -4.510 -9.513 -9.117 1.00 85.38 288 ILE A C 1
ATOM 2272 O O . ILE A 1 288 ? -5.524 -10.180 -9.303 1.00 85.38 288 ILE A O 1
ATOM 2276 N N . ASP A 1 289 ? -3.662 -9.205 -10.093 1.00 86.38 289 ASP A N 1
ATOM 2277 C CA . ASP A 1 289 ? -3.932 -9.471 -11.505 1.00 86.38 289 ASP A CA 1
ATOM 2278 C C . ASP A 1 289 ? -3.677 -10.936 -11.890 1.00 86.38 289 ASP A C 1
ATOM 2280 O O . ASP A 1 289 ? -4.459 -11.531 -12.624 1.00 86.38 289 ASP A O 1
ATOM 2284 N N . ASN A 1 290 ? -2.642 -11.571 -11.324 1.00 89.94 290 ASN A N 1
ATOM 2285 C CA . ASN A 1 290 ? -2.279 -12.953 -11.667 1.00 89.94 290 ASN A CA 1
ATOM 2286 C C . ASN A 1 290 ? -2.690 -13.994 -10.612 1.00 89.94 290 ASN A C 1
ATOM 2288 O O . ASN A 1 290 ? -2.621 -15.195 -10.867 1.00 89.94 290 ASN A O 1
ATOM 2292 N N . GLY A 1 291 ? -3.097 -13.579 -9.409 1.00 87.38 291 GLY A N 1
ATOM 2293 C CA . GLY A 1 291 ? -3.481 -14.496 -8.328 1.00 87.38 291 GLY A CA 1
ATOM 2294 C C . GLY A 1 291 ? -2.313 -15.215 -7.635 1.00 87.38 291 GLY A C 1
ATOM 2295 O O . GLY A 1 291 ? -2.554 -16.089 -6.800 1.00 87.38 291 GLY A O 1
ATOM 2296 N N . LYS A 1 292 ? -1.059 -14.867 -7.953 1.00 86.62 292 LYS A N 1
ATOM 2297 C CA . LYS A 1 292 ? 0.137 -15.477 -7.349 1.00 86.62 292 LYS A CA 1
ATOM 2298 C C . LYS A 1 292 ? 0.318 -15.064 -5.875 1.00 86.62 292 LYS A C 1
ATOM 2300 O O . LYS A 1 292 ? -0.099 -13.968 -5.491 1.00 86.62 292 LYS A O 1
ATOM 2305 N N . PRO A 1 293 ? 0.955 -15.889 -5.022 1.00 82.31 293 PRO A N 1
ATOM 2306 C CA . PRO A 1 293 ? 1.293 -15.502 -3.653 1.00 82.31 293 PRO A CA 1
ATOM 2307 C C . PRO A 1 293 ? 2.232 -14.287 -3.595 1.00 82.31 293 PRO A C 1
ATOM 2309 O O . PRO A 1 293 ? 3.149 -14.154 -4.402 1.00 82.31 293 PRO A O 1
ATOM 2312 N N . ILE A 1 294 ? 2.077 -13.436 -2.576 1.00 83.50 294 ILE A N 1
ATOM 2313 C CA . ILE A 1 294 ? 2.891 -12.212 -2.421 1.00 83.50 294 ILE A CA 1
ATOM 2314 C C . ILE A 1 294 ? 4.385 -12.479 -2.240 1.00 83.50 294 ILE A C 1
ATOM 2316 O O . ILE A 1 294 ? 5.216 -11.666 -2.633 1.00 83.50 294 ILE A O 1
ATOM 2320 N N . SER A 1 295 ? 4.750 -13.627 -1.671 1.00 68.69 295 SER A N 1
ATOM 2321 C CA . SER A 1 295 ? 6.149 -14.043 -1.589 1.00 68.69 295 SER A CA 1
ATOM 2322 C C . SER A 1 295 ? 6.760 -14.276 -2.970 1.00 68.69 295 SER A C 1
ATOM 2324 O O . SER A 1 295 ? 7.900 -13.893 -3.187 1.00 68.69 295 SER A O 1
ATOM 2326 N N . GLU A 1 296 ? 6.005 -14.872 -3.893 1.00 85.00 296 GLU A N 1
ATOM 2327 C CA . GLU A 1 296 ? 6.453 -15.147 -5.261 1.00 85.00 296 GLU A CA 1
ATOM 2328 C C . GLU A 1 296 ? 6.513 -13.857 -6.081 1.00 85.00 296 GLU A C 1
ATOM 2330 O O . GLU A 1 296 ? 7.551 -13.547 -6.653 1.00 85.00 296 GLU A O 1
ATOM 2335 N N . ALA A 1 297 ? 5.468 -13.026 -6.019 1.00 85.81 297 ALA A N 1
ATOM 2336 C CA . ALA A 1 297 ? 5.437 -11.742 -6.720 1.00 85.81 297 ALA A CA 1
ATOM 2337 C C . ALA A 1 297 ? 6.603 -10.812 -6.341 1.00 85.81 297 ALA A C 1
ATOM 2339 O O . ALA A 1 297 ? 7.165 -10.129 -7.193 1.00 85.81 297 ALA A O 1
ATOM 2340 N N . ARG A 1 298 ? 7.012 -10.793 -5.065 1.00 83.62 298 ARG A N 1
ATOM 2341 C CA . ARG A 1 298 ? 8.210 -10.051 -4.635 1.00 83.62 298 ARG A CA 1
ATOM 2342 C C . ARG A 1 298 ? 9.474 -10.587 -5.294 1.00 83.62 298 ARG A C 1
ATOM 2344 O O . ARG A 1 298 ? 10.310 -9.798 -5.721 1.00 83.62 298 ARG A O 1
ATOM 2351 N N . MET A 1 299 ? 9.616 -11.910 -5.375 1.00 82.25 299 MET A N 1
ATOM 2352 C CA . MET A 1 299 ? 10.772 -12.532 -6.020 1.00 82.25 299 MET A CA 1
ATOM 2353 C C . MET A 1 299 ? 10.825 -12.212 -7.515 1.00 82.25 299 MET A C 1
ATOM 2355 O O . MET A 1 299 ? 11.915 -11.952 -8.019 1.00 82.25 299 MET A O 1
ATOM 2359 N N . ASP A 1 300 ? 9.679 -12.139 -8.193 1.00 93.62 300 ASP A N 1
ATOM 2360 C CA . ASP A 1 300 ? 9.608 -11.714 -9.596 1.00 93.62 300 ASP A CA 1
ATOM 2361 C C . ASP A 1 300 ? 10.142 -10.285 -9.774 1.00 93.62 300 ASP A C 1
ATOM 2363 O O . ASP A 1 300 ? 11.003 -10.035 -10.620 1.00 93.62 300 ASP A O 1
ATOM 2367 N N . VAL A 1 301 ? 9.703 -9.339 -8.934 1.00 91.38 301 VAL A N 1
ATOM 2368 C CA . VAL A 1 301 ? 10.175 -7.944 -9.005 1.00 91.38 301 VAL A CA 1
ATOM 2369 C C . VAL A 1 301 ? 11.668 -7.838 -8.682 1.00 91.38 301 VAL A C 1
ATOM 2371 O O . VAL A 1 301 ? 12.397 -7.115 -9.363 1.00 91.38 301 VAL A O 1
ATOM 2374 N N . LEU A 1 302 ? 12.150 -8.587 -7.687 1.00 86.12 302 LEU A N 1
ATOM 2375 C CA . LEU A 1 302 ? 13.579 -8.659 -7.369 1.00 86.12 302 LEU A CA 1
ATOM 2376 C C . LEU A 1 302 ? 14.392 -9.240 -8.536 1.00 86.12 302 LEU A C 1
ATOM 2378 O O . LEU A 1 302 ? 15.436 -8.692 -8.884 1.00 86.12 302 LEU A O 1
ATOM 2382 N N . SER A 1 303 ? 13.884 -10.276 -9.208 1.00 95.38 303 SER A N 1
ATOM 2383 C CA . SER A 1 303 ? 14.518 -10.844 -10.401 1.00 95.38 303 SER A CA 1
ATOM 2384 C C . SER A 1 303 ? 14.584 -9.836 -11.557 1.00 95.38 303 SER A C 1
ATOM 2386 O O . SER A 1 303 ? 15.608 -9.735 -12.243 1.00 95.38 303 SER A O 1
ATOM 2388 N N . CYS A 1 304 ? 13.542 -9.018 -11.737 1.00 96.06 304 CYS A N 1
ATOM 2389 C CA . CYS A 1 304 ? 13.560 -7.902 -12.683 1.00 96.06 304 CYS A CA 1
ATOM 2390 C C . CYS A 1 304 ? 14.654 -6.880 -12.333 1.00 96.06 304 CYS A C 1
ATOM 2392 O O . CYS A 1 304 ? 15.420 -6.482 -13.213 1.00 96.06 304 CYS A O 1
ATOM 2394 N N . ILE A 1 305 ? 14.771 -6.482 -11.061 1.00 94.62 305 ILE A N 1
ATOM 2395 C CA . ILE A 1 305 ? 15.812 -5.553 -10.584 1.00 94.62 305 ILE A CA 1
ATOM 2396 C C . ILE A 1 305 ? 17.211 -6.097 -10.895 1.00 94.62 305 ILE A C 1
ATOM 2398 O O . ILE A 1 305 ? 18.040 -5.374 -11.458 1.00 94.62 305 ILE A O 1
ATOM 2402 N N . ASP A 1 306 ? 17.464 -7.369 -10.587 1.00 95.25 306 ASP A N 1
ATOM 2403 C CA . ASP A 1 306 ? 18.742 -8.026 -10.868 1.00 95.25 306 ASP A CA 1
ATOM 2404 C C . ASP A 1 306 ? 19.042 -8.056 -12.368 1.00 95.25 306 ASP A C 1
ATOM 2406 O O . ASP A 1 306 ? 20.154 -7.730 -12.792 1.00 95.25 306 ASP A O 1
ATOM 2410 N N . THR A 1 307 ? 18.035 -8.359 -13.186 1.00 97.75 307 THR A N 1
ATOM 2411 C CA . THR A 1 307 ? 18.146 -8.363 -14.648 1.00 97.75 307 THR A CA 1
ATOM 2412 C C . THR A 1 307 ? 18.543 -6.984 -15.183 1.00 97.75 307 THR A C 1
ATOM 2414 O O . THR A 1 307 ? 19.494 -6.866 -15.963 1.00 97.75 307 THR A O 1
ATOM 2417 N N . PHE A 1 308 ? 17.873 -5.916 -14.737 1.00 97.50 308 PHE A N 1
ATOM 2418 C CA . PHE A 1 308 ? 18.209 -4.550 -15.145 1.00 97.50 308 PHE A CA 1
ATOM 2419 C C . PHE A 1 308 ? 19.616 -4.142 -14.699 1.00 97.50 308 PHE A C 1
ATOM 2421 O O . PHE A 1 308 ? 20.365 -3.575 -15.499 1.00 97.50 308 PHE A O 1
ATOM 2428 N N . ASN A 1 309 ? 20.012 -4.465 -13.465 1.00 95.75 309 ASN A N 1
ATOM 2429 C CA . ASN A 1 309 ? 21.355 -4.179 -12.957 1.00 95.75 309 ASN A CA 1
ATOM 2430 C C . ASN A 1 309 ? 22.445 -4.935 -13.727 1.00 95.75 309 ASN A C 1
ATOM 2432 O O . ASN A 1 309 ? 23.473 -4.348 -14.077 1.00 95.75 309 ASN A O 1
ATOM 2436 N N . TYR A 1 310 ? 22.211 -6.211 -14.040 1.00 96.25 310 TYR A N 1
ATOM 2437 C CA . TYR A 1 310 ? 23.123 -7.017 -14.843 1.00 96.25 310 TYR A CA 1
ATOM 2438 C C . TYR A 1 310 ? 23.346 -6.385 -16.223 1.00 96.25 310 TYR A C 1
ATOM 2440 O O . TYR A 1 310 ? 24.483 -6.090 -16.605 1.00 96.25 310 TYR A O 1
ATOM 2448 N N . TYR A 1 311 ? 22.267 -6.088 -16.957 1.00 95.62 311 TYR A N 1
ATOM 2449 C CA . TYR A 1 311 ? 22.377 -5.509 -18.298 1.00 95.62 311 TYR A CA 1
ATOM 2450 C C . TYR A 1 311 ? 22.859 -4.051 -18.302 1.00 95.62 311 TYR A C 1
ATOM 2452 O O . TYR A 1 311 ? 23.499 -3.630 -19.270 1.00 95.62 311 TYR A O 1
ATOM 2460 N N . ALA A 1 312 ? 22.655 -3.300 -17.215 1.00 94.94 312 ALA A N 1
ATOM 2461 C CA . ALA A 1 312 ? 23.246 -1.974 -17.036 1.00 94.94 312 ALA A CA 1
ATOM 2462 C C . ALA A 1 312 ? 24.786 -2.009 -17.049 1.00 94.94 312 ALA A C 1
ATOM 2464 O O . ALA A 1 312 ? 25.414 -1.062 -17.528 1.00 94.94 312 ALA A O 1
ATOM 2465 N N . GLY A 1 313 ? 25.394 -3.087 -16.538 1.00 92.44 313 GLY A N 1
ATOM 2466 C CA . GLY A 1 313 ? 26.846 -3.304 -16.550 1.00 92.44 313 GLY A CA 1
ATOM 2467 C C . GLY A 1 313 ? 27.360 -4.059 -17.780 1.00 92.44 313 GLY A C 1
ATOM 2468 O O . GLY A 1 313 ? 28.487 -3.831 -18.220 1.00 92.44 313 GLY A O 1
ATOM 2469 N N . ALA A 1 314 ? 26.536 -4.920 -18.381 1.00 91.44 314 ALA A N 1
ATOM 2470 C CA . ALA A 1 314 ? 26.950 -5.788 -19.485 1.00 91.44 314 ALA A CA 1
ATOM 2471 C C . ALA A 1 314 ? 27.244 -5.041 -20.801 1.00 91.44 314 ALA A C 1
ATOM 2473 O O . ALA A 1 314 ? 27.896 -5.586 -21.685 1.00 91.44 314 ALA A O 1
ATOM 2474 N N . GLY A 1 315 ? 26.811 -3.786 -20.961 1.00 84.00 315 GLY A N 1
ATOM 2475 C CA . GLY A 1 315 ? 26.978 -3.049 -22.221 1.00 84.00 315 GLY A CA 1
ATOM 2476 C C . GLY A 1 315 ? 28.428 -2.970 -22.728 1.00 84.00 315 GLY A C 1
ATOM 2477 O O . GLY A 1 315 ? 28.658 -3.058 -23.932 1.00 84.00 315 GLY A O 1
ATOM 2478 N N . GLN A 1 316 ? 29.415 -2.857 -21.832 1.00 77.88 316 GLN A N 1
ATOM 2479 C CA . GLN A 1 316 ? 30.835 -2.803 -22.213 1.00 77.88 316 GLN A CA 1
ATOM 2480 C C . GLN A 1 316 ? 31.404 -4.157 -22.663 1.00 77.88 316 GLN A C 1
ATOM 2482 O O . GLN A 1 316 ? 32.375 -4.180 -23.418 1.00 77.88 316 GLN A O 1
ATOM 2487 N N . SER A 1 317 ? 30.808 -5.278 -22.244 1.00 85.06 317 SER A N 1
ATOM 2488 C CA . SER A 1 317 ? 31.267 -6.613 -22.648 1.00 85.06 317 SER A CA 1
ATOM 2489 C C . SER A 1 317 ? 30.806 -7.000 -24.057 1.00 85.06 317 SER A C 1
ATOM 2491 O O . SER A 1 317 ? 31.314 -7.966 -24.626 1.00 85.06 317 SER A O 1
ATOM 2493 N N . LEU A 1 318 ? 29.919 -6.212 -24.679 1.00 85.06 318 LEU A N 1
ATOM 2494 C CA . LEU A 1 318 ? 29.473 -6.364 -26.070 1.00 85.06 318 LEU A CA 1
ATOM 2495 C C . LEU A 1 318 ? 30.522 -5.881 -27.091 1.00 85.06 318 LEU A C 1
ATOM 2497 O O . LEU A 1 318 ? 30.185 -5.281 -28.115 1.00 85.06 318 LEU A O 1
ATOM 2501 N N . ALA A 1 319 ? 31.799 -6.142 -26.821 1.00 86.19 319 ALA A N 1
ATOM 2502 C CA . ALA A 1 319 ? 32.892 -5.785 -27.704 1.00 86.19 319 ALA A CA 1
ATOM 2503 C C . ALA A 1 319 ? 32.850 -6.592 -29.012 1.00 86.19 319 ALA A C 1
ATOM 2505 O O . ALA A 1 319 ? 32.419 -7.749 -29.072 1.00 86.19 319 ALA A O 1
ATOM 2506 N N . GLY A 1 320 ? 33.310 -5.938 -30.074 1.00 90.56 320 GLY A N 1
ATOM 2507 C CA . GLY A 1 320 ? 33.685 -6.593 -31.314 1.00 90.56 320 GLY A CA 1
ATOM 2508 C C . GLY A 1 320 ? 35.028 -7.310 -31.205 1.00 90.56 320 GLY A C 1
ATOM 2509 O O . GLY A 1 320 ? 35.709 -7.230 -30.184 1.00 90.56 320 GLY A O 1
ATOM 2510 N N . LEU A 1 321 ? 35.429 -7.988 -32.275 1.00 93.00 321 LEU A N 1
ATOM 2511 C CA . LEU A 1 321 ? 36.729 -8.647 -32.372 1.00 93.00 321 LEU A CA 1
ATOM 2512 C C . LEU A 1 321 ? 37.611 -7.911 -33.370 1.00 93.00 321 LEU A C 1
ATOM 2514 O O . LEU A 1 321 ? 37.138 -7.537 -34.438 1.00 93.00 321 LEU A O 1
ATOM 2518 N N . HIS A 1 322 ? 38.892 -7.758 -33.048 1.00 93.44 322 HIS A N 1
ATOM 2519 C CA . HIS A 1 322 ? 39.911 -7.421 -34.036 1.00 93.44 322 HIS A CA 1
ATOM 2520 C C . HIS A 1 322 ? 40.397 -8.710 -34.707 1.00 93.44 322 HIS A C 1
ATOM 2522 O O . HIS A 1 322 ? 40.733 -9.675 -34.018 1.00 93.44 322 HIS A O 1
ATOM 2528 N N . LEU A 1 323 ? 40.419 -8.733 -36.039 1.00 93.56 323 LEU A N 1
ATOM 2529 C CA . LEU A 1 323 ? 40.796 -9.903 -36.825 1.00 93.56 323 LEU A CA 1
ATOM 2530 C C . LEU A 1 323 ? 42.170 -9.652 -37.462 1.00 93.56 323 LEU A C 1
ATOM 2532 O O . LEU A 1 323 ? 42.284 -8.761 -38.304 1.00 93.56 323 LEU A O 1
ATOM 2536 N N . PRO A 1 324 ? 43.218 -10.403 -37.076 1.00 89.50 324 PRO A N 1
ATOM 2537 C CA . PRO A 1 324 ? 44.547 -10.212 -37.640 1.00 89.50 324 PRO A CA 1
ATOM 2538 C C . PRO A 1 324 ? 44.575 -10.723 -39.084 1.00 89.50 324 PRO A C 1
ATOM 2540 O O . PRO A 1 324 ? 44.472 -11.925 -39.330 1.00 89.50 324 PRO A O 1
ATOM 2543 N N . LEU A 1 325 ? 44.706 -9.802 -40.037 1.00 90.38 325 LEU A N 1
ATOM 2544 C CA . LEU A 1 325 ? 44.921 -10.102 -41.451 1.00 90.38 325 LEU A CA 1
ATOM 2545 C C . LEU A 1 325 ? 46.386 -9.821 -41.836 1.00 90.38 325 LEU A C 1
ATOM 2547 O O . LEU A 1 325 ? 47.200 -9.439 -40.994 1.00 90.38 325 LEU A O 1
ATOM 2551 N N . ASN A 1 326 ? 46.737 -10.046 -43.107 1.00 90.19 326 ASN A N 1
ATOM 2552 C CA . ASN A 1 326 ? 48.063 -9.714 -43.646 1.00 90.19 326 ASN A CA 1
ATOM 2553 C C . ASN A 1 326 ? 48.394 -8.222 -43.440 1.00 90.19 326 ASN A C 1
ATOM 2555 O O . ASN A 1 326 ? 47.487 -7.414 -43.269 1.00 90.19 326 ASN A O 1
ATOM 2559 N N . GLN A 1 327 ? 49.685 -7.864 -43.492 1.00 79.06 327 GLN A N 1
ATOM 2560 C CA . GLN A 1 327 ? 50.227 -6.575 -43.015 1.00 79.06 327 GLN A CA 1
ATOM 2561 C C . GLN A 1 327 ? 49.552 -5.303 -43.568 1.00 79.06 327 GLN A C 1
ATOM 2563 O O . GLN A 1 327 ? 49.618 -4.267 -42.913 1.00 79.06 327 GLN A O 1
ATOM 2568 N N . ASP A 1 328 ? 48.849 -5.389 -44.698 1.00 91.06 328 ASP A N 1
ATOM 2569 C CA . ASP A 1 328 ? 48.186 -4.253 -45.350 1.00 91.06 328 ASP A CA 1
ATOM 2570 C C . ASP A 1 328 ? 46.656 -4.214 -45.149 1.00 91.06 328 ASP A C 1
ATOM 2572 O O . ASP A 1 328 ? 45.966 -3.406 -45.771 1.00 91.06 328 ASP A O 1
ATOM 2576 N N . LEU A 1 329 ? 46.090 -5.095 -44.313 1.00 92.19 329 LEU A N 1
ATOM 2577 C CA . LEU A 1 329 ? 44.643 -5.233 -44.124 1.00 92.19 329 LEU A CA 1
ATOM 2578 C C . LEU A 1 329 ? 44.245 -5.107 -42.647 1.00 92.19 329 LEU A C 1
ATOM 2580 O O . LEU A 1 329 ? 44.784 -5.784 -41.775 1.00 92.19 329 LEU A O 1
ATOM 2584 N N . PHE A 1 330 ? 43.229 -4.282 -42.381 1.00 93.31 330 PHE A N 1
ATOM 2585 C CA . PHE A 1 330 ? 42.616 -4.114 -41.063 1.00 93.31 330 PHE A CA 1
ATOM 2586 C C . PHE A 1 330 ? 41.176 -4.624 -41.089 1.00 93.31 330 PHE A C 1
ATOM 2588 O O . PHE A 1 330 ? 40.381 -4.200 -41.929 1.00 93.31 330 PHE A O 1
ATOM 2595 N N . ALA A 1 331 ? 40.824 -5.511 -40.158 1.00 95.19 331 ALA A N 1
ATOM 2596 C CA . ALA A 1 331 ? 39.468 -6.025 -40.029 1.00 95.19 331 ALA A CA 1
ATOM 2597 C C . ALA A 1 331 ? 39.016 -6.077 -38.571 1.00 95.19 331 ALA A C 1
ATOM 2599 O O . ALA A 1 331 ? 39.773 -6.418 -37.660 1.00 95.19 331 ALA A O 1
ATOM 2600 N N . TYR A 1 332 ? 37.739 -5.768 -38.362 1.00 95.62 332 TYR A N 1
ATOM 2601 C CA . TYR A 1 332 ? 37.085 -5.891 -37.070 1.00 95.62 332 TYR A CA 1
ATOM 2602 C C . TYR A 1 332 ? 35.614 -6.263 -37.245 1.00 95.62 332 TYR A C 1
ATOM 2604 O O . TYR A 1 332 ? 35.021 -6.041 -38.301 1.00 95.62 332 TYR A O 1
ATOM 2612 N N . THR A 1 333 ? 35.017 -6.820 -36.199 1.00 95.31 333 THR A N 1
ATOM 2613 C CA . THR A 1 333 ? 33.567 -7.002 -36.103 1.00 95.31 333 THR A CA 1
ATOM 2614 C C . THR A 1 333 ? 32.985 -5.982 -35.139 1.00 95.31 333 THR A C 1
ATOM 2616 O O . THR A 1 333 ? 33.673 -5.487 -34.250 1.00 95.31 333 THR A O 1
ATOM 2619 N N . LYS A 1 334 ? 31.703 -5.660 -35.292 1.00 90.69 334 LYS A N 1
ATOM 2620 C CA . LYS A 1 334 ? 30.967 -4.800 -34.366 1.00 90.69 334 LYS A CA 1
ATOM 2621 C C . LYS A 1 334 ? 29.615 -5.435 -34.085 1.00 90.69 334 LYS A C 1
ATOM 2623 O O . LY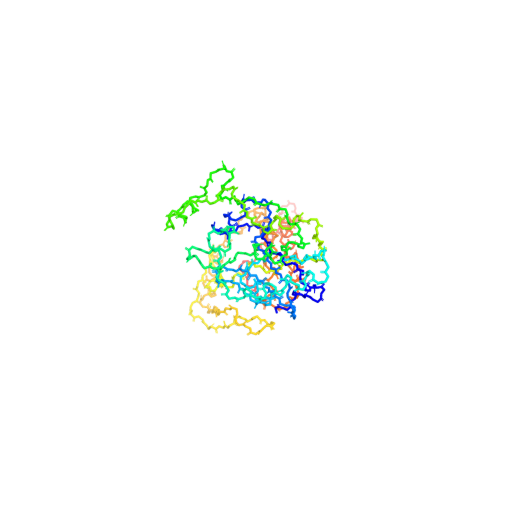S A 1 334 ? 28.987 -5.980 -34.987 1.00 90.69 334 LYS A O 1
ATOM 2628 N N . ARG A 1 335 ? 29.171 -5.364 -32.831 1.00 89.94 335 ARG A N 1
ATOM 2629 C CA . ARG A 1 335 ? 27.798 -5.711 -32.463 1.00 89.94 335 ARG A CA 1
ATOM 2630 C C . ARG A 1 335 ? 26.918 -4.488 -32.665 1.00 89.94 335 ARG A C 1
ATOM 2632 O O . ARG A 1 335 ? 27.159 -3.444 -32.059 1.00 89.94 335 ARG A O 1
ATOM 2639 N N . GLU A 1 336 ? 25.919 -4.623 -33.524 1.00 88.19 336 GLU A N 1
ATOM 2640 C CA . GLU A 1 336 ? 24.961 -3.564 -33.826 1.00 88.19 336 GLU A CA 1
ATOM 2641 C C . GLU A 1 336 ? 23.562 -3.974 -33.357 1.00 88.19 336 GLU A C 1
ATOM 2643 O O . GLU A 1 336 ? 23.241 -5.166 -33.357 1.00 88.19 336 GLU A O 1
ATOM 2648 N N . PRO A 1 337 ? 22.736 -3.018 -32.901 1.00 89.25 337 PRO A N 1
ATOM 2649 C CA . PRO A 1 337 ? 21.348 -3.311 -32.579 1.00 89.25 337 PRO A CA 1
ATOM 2650 C C . PRO A 1 337 ? 20.606 -3.768 -33.841 1.00 89.25 337 PRO A C 1
ATOM 2652 O O . PRO A 1 337 ? 20.766 -3.171 -34.902 1.00 89.25 337 PRO A O 1
ATOM 2655 N N . LEU A 1 338 ? 19.759 -4.794 -33.712 1.00 92.44 338 LEU A N 1
ATOM 2656 C CA . LEU A 1 338 ? 18.955 -5.308 -34.829 1.00 92.44 338 LEU A CA 1
ATOM 2657 C C . LEU A 1 338 ? 17.930 -4.285 -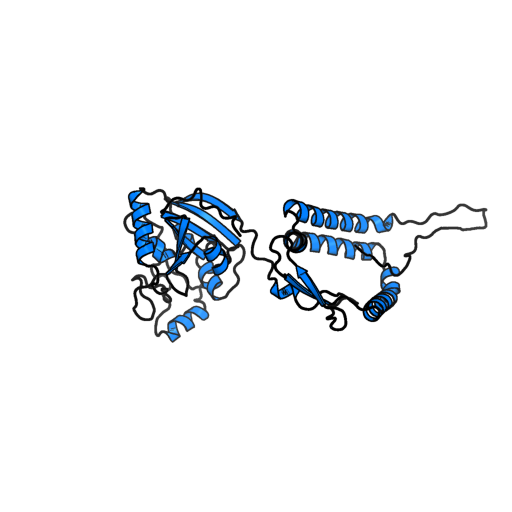35.341 1.00 92.44 338 LEU A C 1
ATOM 2659 O O . LEU A 1 338 ? 17.619 -4.268 -36.527 1.00 92.44 338 LEU A O 1
ATOM 2663 N N . GLY A 1 339 ? 17.411 -3.433 -34.453 1.00 94.38 339 GLY A N 1
ATOM 2664 C CA . GLY A 1 339 ? 16.415 -2.416 -34.774 1.00 94.38 339 GLY A CA 1
ATOM 2665 C C . GLY A 1 339 ? 15.237 -2.454 -33.808 1.00 94.38 339 GLY A C 1
ATOM 2666 O O . GLY A 1 339 ? 15.425 -2.641 -32.606 1.00 94.38 339 GLY A O 1
ATOM 2667 N N . VAL A 1 340 ? 14.029 -2.254 -34.336 1.00 96.12 340 VAL A N 1
ATOM 2668 C CA . VAL A 1 340 ? 12.781 -2.371 -33.570 1.00 96.12 340 VAL A CA 1
ATOM 2669 C C . VAL A 1 340 ? 12.505 -3.848 -33.281 1.00 96.12 340 VAL A C 1
ATOM 2671 O O . VAL A 1 340 ? 12.567 -4.678 -34.185 1.00 96.12 340 VAL A O 1
ATOM 2674 N N . VAL A 1 341 ? 12.202 -4.173 -32.022 1.00 96.62 341 VAL A N 1
ATOM 2675 C CA . VAL A 1 341 ? 11.946 -5.544 -31.560 1.00 96.62 341 VAL A CA 1
ATOM 2676 C C . VAL A 1 341 ? 10.521 -5.636 -31.023 1.00 96.62 341 VAL A C 1
ATOM 2678 O O . VAL A 1 341 ? 10.130 -4.834 -30.179 1.00 96.62 341 VAL A O 1
ATOM 2681 N N . GLY A 1 342 ? 9.750 -6.608 -31.515 1.00 95.94 342 GLY A N 1
ATOM 2682 C CA . GLY A 1 342 ? 8.457 -6.975 -30.941 1.00 95.94 342 GLY A CA 1
ATOM 2683 C C . GLY A 1 342 ? 8.640 -8.040 -29.863 1.00 95.94 342 GLY A C 1
ATOM 2684 O O . GLY A 1 342 ? 9.185 -9.105 -30.147 1.00 95.94 342 GLY A O 1
ATOM 2685 N N . CYS A 1 343 ? 8.180 -7.757 -28.647 1.00 94.69 343 CYS A N 1
ATOM 2686 C CA . CYS A 1 343 ? 8.195 -8.690 -27.522 1.00 94.69 343 CYS A CA 1
ATOM 2687 C C . CYS A 1 343 ? 6.749 -9.043 -27.154 1.00 94.69 343 CYS A C 1
ATOM 2689 O O . CYS A 1 343 ? 5.944 -8.141 -26.937 1.00 94.69 343 CYS A O 1
ATOM 2691 N N . ILE A 1 344 ? 6.426 -10.335 -27.102 1.00 93.88 344 ILE A N 1
ATOM 2692 C CA . ILE A 1 344 ? 5.110 -10.863 -26.714 1.00 93.88 344 ILE A CA 1
ATOM 2693 C C . ILE A 1 344 ? 5.361 -11.802 -25.534 1.00 93.88 344 ILE A C 1
ATOM 2695 O O . ILE A 1 344 ? 6.209 -12.689 -25.657 1.00 93.88 344 ILE A O 1
ATOM 2699 N N . GLY A 1 345 ? 4.680 -11.572 -24.413 1.00 85.12 345 GLY A N 1
ATOM 2700 C CA . GLY A 1 345 ? 4.881 -12.281 -23.148 1.00 85.12 345 GLY A CA 1
ATOM 2701 C C . GLY A 1 345 ? 3.576 -12.601 -22.451 1.00 85.12 345 GLY A C 1
ATOM 2702 O O . GLY A 1 345 ? 2.552 -11.984 -22.831 1.00 85.12 345 GLY A O 1
#

Organism: NCBI:txid53326

Radius of gyration: 29.38 Å; Cα contacts (8 Å, |Δi|>4): 548; chains: 1; bounding box: 77×46×83 Å